Protein AF-A0A645EG27-F1 (afdb_monomer_lite)

Organism: NCBI:txid1076179

pLDDT: mean 83.58, std 15.74, range [36.88, 98.69]

Foldseek 3Di:
DLQWDQDLVVRDTDGDDPDDDDDDDDDDDDDLQAPVCPPPLLNVLQCVLVVLVLDDQPDDSHNQQFAFDFQLSLLSSLCSSVVPDLVVAQAAQAPPQDSPDPSGSSNRVCCVQVLDDADDPSHNRRGHFDFLLNSLSSLQSSCVSVVHDQDQQADFDDAPVNVVRDPVRNVSLRSCCSSQLAVDDPPRHSRRRDGAGNSLSSSSSSSSSVSSPPSCSSAAWDAHSHSFIFHHDSNDTDAAWDDQQNDIFHAHPSRTGPPPVPDQPKDKDADAVPDALVNLCVVRRHDSVVQCVQAVHDSSDDHDGRDIGTGGDD

InterPro domains:
  IPR001119 S-layer homology domain [PF00395] (33-72)
  IPR001119 S-layer homology domain [PF00395] (93-136)
  IPR001119 S-layer homology domain [PF00395] (159-201)
  IPR001119 S-layer homology domain [PS51272] (29-92)
  IPR001119 S-layer homology domain [PS51272] (93-153)
  IPR001119 S-layer homology domain [PS51272] (156-219)
  IPR018392 LysM domain [PF01476] (269-312)
  IPR018392 LysM domain [PS51782] (267-311)
  IPR018392 LysM domain [SM00257] (268-312)
  IPR018392 LysM domain [cd00118] (268-311)
  IPR036779 LysM domain superfamily [G3DSA:3.10.350.10] (255-314)
  IPR036779 LysM domain superfamily [SSF54106] (266-312)
  IPR051465 Cell Envelope Structural Component [PTHR43308] (32-81)

Secondary structure (DSSP, 8-state):
-TTEEEETTTTEEEE--SS---------------TT-TT-TTHHHHHHHHHTTSS---BTTB--TTSBPBHHHHHHHHHHHTT--GGG--S-SSTTS-TT-TTHHHHHHHHHTTS---SBTTB--TTSBPBHHHHHHHHHHHHHHTT------SPP---TTGGGS-GGGHHHHHHHHHTTS---BTTTB--TTSBPBHHHHHHHHHHHHHHTT-GGGGSEEEE-TTS-EEEEETTEE--EEEEETTEEEEE-TTSEES--S----EEEEEPPTT--HHHHHHHTT--HHHHHHHHT--TTS---TT-EEEEE--

Radius of gyration: 20.35 Å; chains: 1; bounding box: 63×39×54 Å

Structure (mmCIF, N/CA/C/O backbone):
data_AF-A0A645EG27-F1
#
_entry.id   AF-A0A645EG27-F1
#
loop_
_atom_site.group_PDB
_atom_site.id
_atom_site.type_symbol
_atom_site.label_atom_id
_atom_site.label_alt_id
_atom_site.label_comp_id
_atom_site.label_asym_id
_atom_site.label_entity_id
_atom_site.label_seq_id
_atom_site.pdbx_PDB_ins_code
_atom_site.Cartn_x
_atom_site.Cartn_y
_atom_site.Cartn_z
_atom_site.occupancy
_atom_site.B_iso_or_equiv
_atom_site.auth_seq_id
_atom_site.auth_comp_id
_atom_site.auth_asym_id
_atom_site.auth_atom_id
_atom_site.pdbx_PDB_model_num
ATOM 1 N N . MET A 1 1 ? -11.664 1.446 -12.442 1.00 58.97 1 MET A N 1
ATOM 2 C CA . MET A 1 1 ? -10.565 2.393 -12.689 1.00 58.97 1 MET A CA 1
ATOM 3 C C . MET A 1 1 ? -9.623 2.318 -11.496 1.00 58.97 1 MET A C 1
ATOM 5 O O . MET A 1 1 ? -10.062 2.587 -10.383 1.00 58.97 1 MET A O 1
ATOM 9 N N . PRO A 1 2 ? -8.392 1.825 -11.672 1.00 56.44 2 PRO A N 1
ATOM 10 C CA . PRO A 1 2 ? -7.354 1.842 -10.645 1.00 56.44 2 PRO A CA 1
ATOM 11 C C . PRO A 1 2 ? -7.183 3.186 -9.911 1.00 56.44 2 PRO A C 1
ATOM 13 O O . PRO A 1 2 ? -7.072 3.176 -8.688 1.00 56.44 2 PRO A O 1
ATOM 16 N N . ASN A 1 3 ? -7.280 4.320 -10.621 1.00 59.66 3 ASN A N 1
ATOM 17 C CA . ASN A 1 3 ? -7.130 5.681 -10.070 1.00 59.66 3 ASN A CA 1
ATOM 18 C C . ASN A 1 3 ? -8.464 6.375 -9.746 1.00 59.66 3 ASN A C 1
ATOM 20 O O . ASN A 1 3 ? -8.618 7.583 -9.935 1.00 59.66 3 ASN A O 1
ATOM 24 N N . SER A 1 4 ? -9.457 5.609 -9.292 1.00 62.50 4 SER A N 1
ATOM 25 C CA . SER A 1 4 ? -10.727 6.166 -8.826 1.00 62.50 4 SER A CA 1
ATOM 26 C C . SER A 1 4 ? -10.968 5.872 -7.357 1.00 62.50 4 SER A C 1
ATOM 28 O O . SER A 1 4 ? -10.885 4.726 -6.905 1.00 62.50 4 SER A O 1
ATOM 30 N N . ALA A 1 5 ? -11.385 6.915 -6.663 1.00 51.50 5 ALA A N 1
ATOM 31 C CA . ALA A 1 5 ? -12.164 6.856 -5.458 1.00 51.50 5 ALA A CA 1
ATOM 32 C C . ALA A 1 5 ? -13.626 6.657 -5.715 1.00 51.50 5 ALA A C 1
ATOM 34 O O . ALA A 1 5 ? -14.172 7.230 -6.650 1.00 51.50 5 ALA A O 1
ATOM 35 N N . TYR A 1 6 ? -14.289 6.150 -4.692 1.00 52.72 6 TYR A N 1
ATOM 36 C CA . TYR A 1 6 ? -15.558 6.744 -4.333 1.00 52.72 6 TYR A CA 1
ATOM 37 C C . TYR A 1 6 ? -15.431 7.396 -2.955 1.00 52.72 6 TYR A C 1
ATOM 39 O O . TYR A 1 6 ? -15.012 6.744 -1.998 1.00 52.72 6 TYR A O 1
ATOM 47 N N . ASP A 1 7 ? -15.779 8.678 -2.879 1.00 43.28 7 ASP A N 1
ATOM 48 C CA . ASP A 1 7 ? -15.987 9.424 -1.646 1.00 43.28 7 ASP A CA 1
ATOM 49 C C . ASP A 1 7 ? -17.455 9.255 -1.217 1.00 43.28 7 ASP A C 1
ATOM 51 O O . ASP A 1 7 ? -18.367 9.804 -1.844 1.00 43.28 7 ASP A O 1
ATOM 55 N N . PRO A 1 8 ? -17.710 8.492 -0.148 1.00 41.31 8 PRO A N 1
ATOM 56 C CA . PRO A 1 8 ? -19.059 8.209 0.304 1.00 41.31 8 PRO A CA 1
ATOM 57 C C . PRO A 1 8 ? -19.701 9.322 1.126 1.00 41.31 8 PRO A C 1
ATOM 59 O O . PRO A 1 8 ? -20.915 9.278 1.314 1.00 41.31 8 PRO A O 1
ATOM 62 N N . ILE A 1 9 ? -18.920 10.295 1.605 1.00 36.88 9 ILE A N 1
ATOM 63 C CA . ILE A 1 9 ? -19.420 11.452 2.355 1.00 36.88 9 ILE A CA 1
ATOM 64 C C . ILE A 1 9 ? -20.153 12.375 1.384 1.00 36.88 9 ILE A C 1
ATOM 66 O O . ILE A 1 9 ? -21.269 12.810 1.654 1.00 36.88 9 ILE A O 1
ATOM 70 N N . THR A 1 10 ? -19.546 12.617 0.221 1.00 41.44 10 THR A N 1
ATOM 71 C CA . THR A 1 10 ? -20.121 13.463 -0.835 1.00 41.44 10 THR A CA 1
ATOM 72 C C . THR A 1 10 ? -20.908 12.681 -1.891 1.00 41.44 10 THR A C 1
ATOM 74 O O . THR A 1 10 ? -21.493 13.295 -2.777 1.00 41.44 10 THR A O 1
ATOM 77 N N . GLN A 1 11 ? -20.940 11.343 -1.808 1.00 45.12 11 GLN A N 1
ATOM 78 C CA . GLN A 1 11 ? -21.496 10.445 -2.834 1.00 45.12 11 GLN A CA 1
ATOM 79 C C . GLN A 1 11 ? -20.877 10.659 -4.227 1.00 45.12 11 GLN A C 1
ATOM 81 O O . GLN A 1 11 ? -21.540 10.501 -5.253 1.00 45.12 11 GLN A O 1
ATOM 86 N N . THR A 1 12 ? -19.596 11.026 -4.280 1.00 50.75 12 THR A N 1
ATOM 87 C CA . THR A 1 12 ? -18.898 11.290 -5.541 1.00 50.75 12 THR A CA 1
ATOM 88 C C . THR A 1 12 ? -17.913 10.174 -5.861 1.00 50.75 12 THR A C 1
ATOM 90 O O . THR A 1 12 ? -17.042 9.835 -5.062 1.00 50.75 12 THR A O 1
ATOM 93 N N . LEU A 1 13 ? -17.997 9.609 -7.068 1.00 60.12 13 LEU A N 1
ATOM 94 C CA . LEU A 1 13 ? -16.860 8.890 -7.635 1.00 60.12 13 LEU A CA 1
ATOM 95 C C . LEU A 1 13 ? -15.823 9.945 -8.041 1.00 60.12 13 LEU A C 1
ATOM 97 O O . LEU A 1 13 ? -16.042 10.675 -9.008 1.00 60.12 13 LEU A O 1
ATOM 101 N N . ARG A 1 14 ? -14.715 10.048 -7.303 1.00 61.50 14 ARG A N 1
ATOM 102 C CA . ARG A 1 14 ? -13.607 10.937 -7.672 1.00 61.50 14 ARG A CA 1
ATOM 103 C C . ARG A 1 14 ? -12.627 10.143 -8.515 1.00 61.50 14 ARG A C 1
ATOM 105 O O . ARG A 1 14 ? -12.141 9.105 -8.089 1.00 61.50 14 ARG A O 1
ATOM 112 N N . PHE A 1 15 ? -12.322 10.613 -9.707 1.00 66.00 15 PHE A N 1
ATOM 113 C CA . PHE A 1 15 ? -11.299 10.018 -10.555 1.00 66.00 15 PHE A CA 1
ATOM 114 C C . PHE A 1 15 ? -10.586 11.139 -11.297 1.00 66.00 15 PHE A C 1
ATOM 116 O O . PHE A 1 15 ? -11.150 12.216 -11.498 1.00 66.00 15 PHE A O 1
ATOM 123 N N . VAL A 1 16 ? -9.338 10.895 -11.675 1.00 60.69 16 VAL A N 1
ATOM 124 C CA . VAL A 1 16 ? -8.537 11.864 -12.422 1.00 60.69 16 VAL A CA 1
ATOM 125 C C . VAL A 1 16 ? -8.580 11.493 -13.902 1.00 60.69 16 VAL A C 1
ATOM 127 O O . VAL A 1 16 ? -8.432 10.327 -14.259 1.00 60.69 16 VAL A O 1
ATOM 130 N N . THR A 1 17 ? -8.802 12.485 -14.763 1.00 68.50 17 THR A N 1
ATOM 131 C CA . THR A 1 17 ? -8.773 12.357 -16.226 1.00 68.50 17 THR A CA 1
ATOM 132 C C . THR A 1 17 ? -7.971 13.513 -16.818 1.00 68.50 17 THR A C 1
ATOM 134 O O . THR A 1 17 ? -7.961 14.613 -16.270 1.00 68.50 17 THR A O 1
ATOM 137 N N . ASN A 1 18 ? -7.304 13.274 -17.945 1.00 71.50 18 ASN A N 1
ATOM 138 C CA . ASN A 1 18 ? -6.553 14.282 -18.696 1.00 71.50 18 ASN A CA 1
ATOM 139 C C . ASN A 1 18 ? -7.379 14.966 -19.802 1.00 71.50 18 ASN A C 1
ATOM 141 O O . ASN A 1 18 ? -6.835 15.745 -20.581 1.00 71.50 18 ASN A O 1
ATOM 145 N N . HIS A 1 19 ? -8.674 14.661 -19.903 1.00 75.62 19 HIS A N 1
ATOM 146 C CA . HIS A 1 19 ? -9.571 15.229 -20.906 1.00 75.62 19 HIS A CA 1
ATOM 147 C C . HIS A 1 19 ? -11.005 15.356 -20.377 1.00 75.62 19 HIS A C 1
ATOM 149 O O . HIS A 1 19 ? -11.435 14.605 -19.495 1.00 75.62 19 HIS A O 1
ATOM 155 N N . PHE A 1 20 ? -11.762 16.292 -20.954 1.00 81.38 20 PHE A N 1
ATOM 156 C CA . PHE A 1 20 ? -13.188 16.463 -20.683 1.00 81.38 20 PHE A CA 1
ATOM 157 C C . PHE A 1 20 ? -14.017 15.483 -21.520 1.00 81.38 20 PHE A C 1
ATOM 159 O O . PHE A 1 20 ? -13.846 15.402 -22.735 1.00 81.38 20 PHE A O 1
ATOM 166 N N . SER A 1 21 ? -14.925 14.746 -20.879 1.00 85.31 21 SER A N 1
ATOM 167 C CA . SER A 1 21 ? -15.823 13.797 -21.545 1.00 85.31 21 SER A CA 1
ATOM 168 C C . SER A 1 21 ? -17.079 13.531 -20.707 1.00 85.31 21 SER A C 1
ATOM 170 O O . SER A 1 21 ? -17.214 14.029 -19.587 1.00 85.31 21 SER A O 1
ATOM 172 N N . LYS A 1 22 ? -18.007 12.737 -21.249 1.00 82.12 22 LYS A N 1
ATOM 173 C CA . LYS A 1 22 ? -19.107 12.133 -20.488 1.00 82.12 22 LYS A CA 1
ATOM 174 C C . LYS A 1 22 ? -18.645 10.779 -19.964 1.00 82.12 22 LYS A C 1
ATOM 176 O O . LYS A 1 22 ? -18.170 9.947 -20.731 1.00 82.12 22 LYS A O 1
ATOM 181 N N . PHE A 1 23 ? -18.833 10.549 -18.672 1.00 74.94 23 PHE A N 1
ATOM 182 C CA . PHE A 1 23 ? -18.452 9.306 -18.010 1.00 74.94 23 PHE A CA 1
ATOM 183 C C . PHE A 1 23 ? -19.699 8.595 -17.482 1.00 74.94 23 PHE A C 1
ATOM 185 O O . PHE A 1 23 ? -20.658 9.243 -17.064 1.00 74.94 23 PHE A O 1
ATOM 192 N N . ALA A 1 24 ? -19.682 7.264 -17.500 1.00 72.75 24 ALA A N 1
ATOM 193 C CA . ALA A 1 24 ? -20.711 6.424 -16.897 1.00 72.75 24 ALA A CA 1
ATOM 194 C C . ALA A 1 24 ? -20.079 5.552 -15.809 1.00 72.75 24 ALA A C 1
ATOM 196 O O . ALA A 1 24 ? -18.951 5.079 -15.959 1.00 72.75 24 ALA A O 1
ATOM 197 N N . ILE A 1 25 ? -20.813 5.327 -14.721 1.00 67.50 25 ILE A N 1
ATOM 198 C CA . ILE A 1 25 ? -20.377 4.447 -13.637 1.00 67.50 25 ILE A CA 1
ATOM 199 C C . ILE A 1 25 ? -20.963 3.060 -13.894 1.00 67.50 25 ILE A C 1
ATOM 201 O O . ILE A 1 25 ? -22.176 2.876 -13.865 1.00 67.50 25 ILE A O 1
ATOM 205 N N . GLY A 1 26 ? -20.090 2.088 -14.157 1.00 59.91 26 GLY A N 1
ATOM 206 C CA . GLY A 1 26 ? -20.445 0.673 -14.250 1.00 59.91 26 GLY A CA 1
ATOM 207 C C . GLY A 1 26 ? -19.987 -0.091 -13.009 1.00 59.91 26 GLY A C 1
ATOM 208 O O . GLY A 1 26 ? -18.893 0.150 -12.499 1.00 59.91 26 GLY A O 1
ATOM 209 N N . TYR A 1 27 ? -20.801 -1.036 -12.540 1.00 60.00 27 TYR A N 1
ATOM 210 C CA . TYR A 1 27 ? -20.444 -1.956 -11.461 1.00 60.00 27 TYR A CA 1
ATOM 211 C C . TYR A 1 27 ? -20.100 -3.330 -12.046 1.00 60.00 27 TYR A C 1
ATOM 213 O O . TYR A 1 27 ? -20.896 -3.921 -12.772 1.00 60.00 27 TYR A O 1
ATOM 221 N N . LYS A 1 28 ? -18.905 -3.839 -11.731 1.00 58.53 28 LYS A N 1
ATOM 222 C CA . LYS A 1 28 ? -18.490 -5.209 -12.048 1.00 58.53 28 LYS A CA 1
ATOM 223 C C . LYS A 1 28 ? -18.252 -5.950 -10.742 1.00 58.53 28 LYS A C 1
ATOM 225 O O . LYS A 1 28 ? -17.301 -5.637 -10.029 1.00 58.53 28 LYS A O 1
ATOM 230 N N . THR A 1 29 ? -19.081 -6.946 -10.450 1.00 59.69 29 THR A N 1
ATOM 231 C CA . THR A 1 29 ? -18.831 -7.859 -9.332 1.00 59.69 29 THR A CA 1
ATOM 232 C C . THR A 1 29 ? -17.580 -8.676 -9.637 1.00 59.69 29 THR A C 1
ATOM 234 O O . THR A 1 29 ? -17.570 -9.498 -10.553 1.00 59.69 29 THR A O 1
ATOM 237 N N . VAL A 1 30 ? -16.507 -8.448 -8.883 1.00 63.31 30 VAL A N 1
ATOM 238 C CA . VAL A 1 30 ? -15.342 -9.335 -8.887 1.00 63.31 30 VAL A CA 1
ATOM 239 C C . VAL A 1 30 ? -15.511 -10.289 -7.717 1.00 63.31 30 VAL A C 1
ATOM 241 O O . VAL A 1 30 ? -15.419 -9.880 -6.565 1.00 63.31 30 VAL A O 1
ATOM 244 N N . THR A 1 31 ? -15.792 -11.555 -8.015 1.00 66.62 31 THR A N 1
ATOM 245 C CA . THR A 1 31 ? -15.854 -12.590 -6.980 1.00 66.62 31 THR A CA 1
ATOM 246 C C . THR A 1 31 ? -14.430 -13.032 -6.661 1.00 66.62 31 THR A C 1
ATOM 248 O O . THR A 1 31 ? -13.762 -13.643 -7.496 1.00 66.62 31 THR A O 1
ATOM 251 N N . VAL A 1 32 ? -13.943 -12.685 -5.471 1.00 74.06 32 VAL A N 1
ATOM 252 C CA . VAL A 1 32 ? -12.610 -13.066 -4.995 1.00 74.06 32 VAL A CA 1
ATOM 253 C C . VAL A 1 32 ? -12.742 -14.311 -4.118 1.00 74.06 32 VAL A C 1
ATOM 255 O O . VAL A 1 32 ? -13.033 -14.218 -2.934 1.00 74.06 32 VAL A O 1
ATOM 258 N N . ASN A 1 33 ? -12.522 -15.488 -4.705 1.00 81.38 33 ASN A N 1
ATOM 259 C CA . ASN A 1 33 ? -12.628 -16.776 -4.010 1.00 81.38 33 ASN A CA 1
ATOM 260 C C . ASN A 1 33 ? -11.243 -17.358 -3.710 1.00 81.38 33 ASN A C 1
ATOM 262 O O . ASN A 1 33 ? -10.839 -18.362 -4.298 1.00 81.38 33 ASN A O 1
ATOM 266 N N . PHE A 1 34 ? -10.494 -16.716 -2.812 1.00 92.00 34 PHE A N 1
ATOM 267 C CA . PHE A 1 34 ? -9.233 -17.271 -2.324 1.00 92.00 34 PHE A CA 1
ATOM 268 C C . PHE A 1 34 ? -9.452 -18.043 -1.025 1.00 92.00 34 PHE A C 1
ATOM 270 O O . PHE A 1 34 ? -9.923 -17.508 -0.026 1.00 92.00 34 PHE A O 1
ATOM 277 N N . THR A 1 35 ? -9.085 -19.319 -1.031 1.00 92.81 35 THR A N 1
ATOM 278 C CA . THR A 1 35 ? -9.312 -20.230 0.104 1.00 92.81 35 THR A CA 1
ATOM 279 C C . THR A 1 35 ? -8.313 -20.033 1.246 1.00 92.81 35 THR A C 1
ATOM 281 O O . THR A 1 35 ? -8.523 -20.525 2.348 1.00 92.81 35 THR A O 1
ATOM 284 N N . ASP A 1 36 ? -7.206 -19.334 0.997 1.00 95.50 36 ASP A N 1
ATOM 285 C CA . ASP A 1 36 ? -6.112 -19.097 1.942 1.00 95.50 36 ASP A CA 1
ATOM 286 C C . ASP A 1 36 ? -6.147 -17.714 2.608 1.00 95.50 36 ASP A C 1
ATOM 288 O O . ASP A 1 36 ? -5.204 -17.354 3.312 1.00 95.50 36 ASP A O 1
ATOM 292 N N . ILE A 1 37 ? -7.227 -16.946 2.418 1.00 88.50 37 ILE A N 1
ATOM 293 C CA . ILE A 1 37 ? -7.387 -15.620 3.037 1.00 88.50 37 ILE A CA 1
ATOM 294 C C . ILE A 1 37 ? -8.584 -15.518 3.988 1.00 88.50 37 ILE A C 1
ATOM 296 O O . ILE A 1 37 ? -8.759 -14.473 4.604 1.00 88.50 37 ILE A O 1
ATOM 300 N N . THR A 1 38 ? -9.395 -16.572 4.142 1.00 82.62 38 THR A N 1
ATOM 301 C CA . THR A 1 38 ? -10.681 -16.525 4.869 1.00 82.62 38 THR A CA 1
ATOM 302 C C . THR A 1 38 ? -10.576 -15.907 6.262 1.00 82.62 38 THR A C 1
ATOM 304 O O . THR A 1 38 ? -11.390 -15.055 6.603 1.00 82.62 38 THR A O 1
ATOM 307 N N . ASN A 1 39 ? -9.547 -16.286 7.025 1.00 79.19 39 ASN A N 1
ATOM 308 C CA . ASN A 1 39 ? -9.284 -15.784 8.380 1.00 79.19 39 ASN A CA 1
ATOM 309 C C . ASN A 1 39 ? -8.008 -14.926 8.443 1.00 79.19 39 ASN A C 1
ATOM 311 O O . ASN A 1 39 ? -7.376 -14.812 9.491 1.00 79.19 39 ASN A O 1
ATOM 315 N N . HIS A 1 40 ? -7.576 -14.378 7.307 1.00 81.50 40 HIS A N 1
ATOM 316 C CA . HIS A 1 40 ? -6.333 -13.628 7.210 1.00 81.50 40 HIS A CA 1
ATOM 317 C C . HIS A 1 40 ? -6.582 -12.135 7.454 1.00 81.50 40 HIS A C 1
ATOM 319 O O . HIS A 1 40 ? -7.471 -11.552 6.839 1.00 81.50 40 HIS A O 1
ATOM 325 N N . TRP A 1 41 ? -5.762 -11.484 8.286 1.00 82.69 41 TRP A N 1
ATOM 326 C CA . TRP A 1 41 ? -5.919 -10.061 8.644 1.00 82.69 41 TRP A CA 1
ATOM 327 C C . TRP A 1 41 ? -5.993 -9.134 7.417 1.00 82.69 41 TRP A C 1
ATOM 329 O O . TRP A 1 41 ? -6.728 -8.152 7.393 1.00 82.69 41 TRP A O 1
ATOM 339 N N . ALA A 1 42 ? -5.245 -9.476 6.366 1.00 85.00 42 ALA A N 1
ATOM 340 C CA . ALA A 1 42 ? -5.193 -8.709 5.126 1.00 85.00 42 ALA A CA 1
ATOM 341 C C . ALA A 1 42 ? -6.315 -9.031 4.122 1.00 85.00 42 ALA A C 1
ATOM 343 O O . ALA A 1 42 ? -6.245 -8.518 3.008 1.00 85.00 42 ALA A O 1
ATOM 344 N N . LYS A 1 43 ? -7.315 -9.862 4.459 1.00 83.56 43 LYS A N 1
ATOM 345 C CA . LYS A 1 43 ? -8.382 -10.287 3.532 1.00 83.56 43 LYS A CA 1
ATOM 346 C C . LYS A 1 43 ? -8.999 -9.108 2.776 1.00 83.56 43 LYS A C 1
ATOM 348 O O . LYS A 1 43 ? -8.899 -9.068 1.553 1.00 83.56 43 LYS A O 1
ATOM 353 N N . ASP A 1 44 ? -9.504 -8.103 3.491 1.00 79.44 44 ASP A N 1
ATOM 354 C CA . ASP A 1 44 ? -10.111 -6.911 2.879 1.00 79.44 44 ASP A CA 1
ATOM 355 C C . ASP A 1 44 ? -9.152 -6.177 1.935 1.00 79.44 44 ASP A C 1
ATOM 357 O O . ASP A 1 44 ? -9.552 -5.626 0.911 1.00 79.44 44 ASP A O 1
ATOM 361 N N . SER A 1 45 ? -7.875 -6.101 2.313 1.00 82.25 45 SER A N 1
ATOM 362 C CA . SER A 1 45 ? -6.851 -5.422 1.523 1.00 82.25 45 SER A CA 1
ATOM 363 C C . SER A 1 45 ? -6.534 -6.199 0.253 1.00 82.25 45 SER A C 1
ATOM 365 O O . SER A 1 45 ? -6.362 -5.599 -0.803 1.00 82.25 45 SER A O 1
ATOM 367 N N . ILE A 1 46 ? -6.501 -7.528 0.343 1.00 88.50 46 ILE A N 1
ATOM 368 C CA . ILE A 1 46 ? -6.283 -8.445 -0.776 1.00 88.50 46 ILE A CA 1
ATOM 369 C C . ILE A 1 46 ? -7.457 -8.372 -1.754 1.00 88.50 46 ILE A C 1
ATOM 371 O O . ILE A 1 46 ? -7.252 -8.172 -2.950 1.00 88.50 46 ILE A O 1
ATOM 375 N N . GLU A 1 47 ? -8.687 -8.467 -1.257 1.00 83.94 47 GLU A N 1
ATOM 376 C CA . GLU A 1 47 ? -9.893 -8.340 -2.078 1.00 83.94 47 GLU A CA 1
ATOM 377 C C . GLU A 1 47 ? -9.947 -6.973 -2.769 1.00 83.94 47 GLU A C 1
ATOM 379 O O . GLU A 1 47 ? -10.218 -6.898 -3.968 1.00 83.94 47 GLU A O 1
ATOM 384 N N . PHE A 1 48 ? -9.586 -5.898 -2.060 1.00 81.94 48 PHE A N 1
ATOM 385 C CA . PHE A 1 48 ? -9.540 -4.541 -2.607 1.00 81.94 48 PHE A CA 1
ATOM 386 C C . PHE A 1 48 ? -8.609 -4.414 -3.818 1.00 81.94 48 PHE A C 1
ATOM 388 O O . PHE A 1 48 ? -9.009 -3.846 -4.842 1.00 81.94 48 PHE A O 1
ATOM 395 N N . VAL A 1 49 ? -7.371 -4.906 -3.707 1.00 88.12 49 VAL A N 1
ATOM 396 C CA . VAL A 1 49 ? -6.368 -4.788 -4.780 1.00 88.12 49 VAL A CA 1
ATOM 397 C C . VAL A 1 49 ? -6.646 -5.757 -5.927 1.00 88.12 49 VAL A C 1
ATOM 399 O O . VAL A 1 49 ? -6.371 -5.425 -7.079 1.00 88.12 49 VAL A O 1
ATOM 402 N N . VAL A 1 50 ? -7.237 -6.921 -5.646 1.00 89.88 50 VAL A N 1
ATOM 403 C CA . VAL A 1 50 ? -7.605 -7.919 -6.663 1.00 89.88 50 VAL A CA 1
ATOM 404 C C . VAL A 1 50 ? -8.822 -7.466 -7.460 1.00 89.88 50 VAL A C 1
ATOM 406 O O . VAL A 1 50 ? -8.795 -7.514 -8.688 1.00 89.88 50 VAL A O 1
ATOM 409 N N . ALA A 1 51 ? -9.851 -6.932 -6.799 1.00 81.50 51 ALA A N 1
ATOM 410 C CA . ALA A 1 51 ? -11.026 -6.374 -7.469 1.00 81.50 51 ALA A CA 1
ATOM 411 C C . ALA A 1 51 ? -10.678 -5.208 -8.413 1.00 81.50 51 ALA A C 1
ATOM 413 O O . ALA A 1 51 ? -11.382 -4.964 -9.391 1.00 81.50 51 ALA A O 1
ATOM 414 N N . ARG A 1 52 ? -9.566 -4.508 -8.149 1.00 78.69 52 ARG A N 1
ATOM 415 C CA . ARG A 1 52 ? -9.030 -3.424 -8.992 1.00 78.69 52 ARG A CA 1
ATOM 416 C C . ARG A 1 52 ? -8.029 -3.893 -10.046 1.00 78.69 52 ARG A C 1
ATOM 418 O O . ARG A 1 52 ? -7.532 -3.068 -10.805 1.00 78.69 52 ARG A O 1
ATOM 425 N N . GLY A 1 53 ? -7.716 -5.187 -10.091 1.00 86.94 53 GLY A N 1
ATOM 426 C CA . GLY A 1 53 ? -6.725 -5.750 -11.006 1.00 86.94 53 GLY A CA 1
ATOM 427 C C . GLY A 1 53 ? -5.283 -5.334 -10.707 1.00 86.94 53 GLY A C 1
ATOM 428 O O . GLY A 1 53 ? -4.412 -5.559 -11.539 1.00 86.94 53 GLY A O 1
ATOM 429 N N . ILE A 1 54 ? -5.010 -4.746 -9.537 1.00 91.56 54 ILE A N 1
ATOM 430 C CA . ILE A 1 54 ? -3.673 -4.290 -9.133 1.00 91.56 54 ILE A CA 1
ATOM 431 C C . ILE A 1 54 ? -2.790 -5.513 -8.847 1.00 91.56 54 ILE A C 1
ATOM 433 O O . ILE A 1 54 ? -1.709 -5.665 -9.422 1.00 91.56 54 ILE A O 1
ATOM 437 N N . LEU A 1 55 ? -3.290 -6.440 -8.025 1.00 94.88 55 LEU A N 1
ATOM 438 C CA . LEU A 1 55 ? -2.672 -7.746 -7.782 1.00 94.88 55 LEU A CA 1
ATOM 439 C C . LEU A 1 55 ? -3.573 -8.879 -8.275 1.00 94.88 55 LEU A C 1
ATOM 441 O O . LEU A 1 55 ? -4.776 -8.715 -8.441 1.00 94.88 55 LEU A O 1
ATOM 445 N N . ALA A 1 56 ? -2.972 -10.045 -8.494 1.00 92.31 56 ALA A N 1
ATOM 446 C CA . ALA A 1 56 ? -3.668 -11.274 -8.861 1.00 92.31 56 ALA A CA 1
ATOM 447 C C . ALA A 1 56 ? -3.244 -12.419 -7.933 1.00 92.31 56 ALA A C 1
ATOM 449 O O . ALA A 1 56 ? -2.184 -12.345 -7.301 1.00 92.31 56 ALA A O 1
ATOM 450 N N . GLY A 1 57 ? -4.071 -13.464 -7.859 1.00 93.06 57 GLY A N 1
ATOM 451 C CA . GLY A 1 57 ? -3.718 -14.720 -7.195 1.00 93.06 57 GLY A CA 1
ATOM 452 C C . GLY A 1 57 ? -2.601 -15.469 -7.923 1.00 93.06 57 GLY A C 1
ATOM 453 O O . GLY A 1 57 ? -2.140 -15.043 -8.981 1.00 93.06 57 GLY A O 1
ATOM 454 N N . ILE A 1 58 ? -2.170 -16.588 -7.346 1.00 92.69 58 ILE A N 1
ATOM 455 C CA . ILE A 1 58 ? -1.074 -17.406 -7.890 1.00 92.69 58 ILE A CA 1
ATOM 456 C C . ILE A 1 58 ? -1.555 -18.641 -8.670 1.00 92.69 58 ILE A C 1
ATOM 458 O O . ILE A 1 58 ? -0.727 -19.389 -9.172 1.00 92.69 58 ILE A O 1
ATOM 462 N N . GLY A 1 59 ? -2.872 -18.846 -8.775 1.00 90.62 59 GLY A N 1
ATOM 463 C CA . GLY A 1 59 ? -3.486 -20.069 -9.308 1.00 90.62 59 GLY A CA 1
ATOM 464 C C . GLY A 1 59 ? -4.269 -20.826 -8.232 1.00 90.62 59 GLY A C 1
ATOM 465 O O . GLY A 1 59 ? -4.254 -20.428 -7.068 1.00 90.62 59 GLY A O 1
ATOM 466 N N . ASP A 1 60 ? -5.005 -21.866 -8.630 1.00 89.88 60 ASP A N 1
ATOM 467 C CA . ASP A 1 60 ? -5.650 -22.859 -7.746 1.00 89.88 60 ASP A CA 1
ATOM 468 C C . ASP A 1 60 ? -6.511 -22.296 -6.598 1.00 89.88 60 ASP A C 1
ATOM 470 O O . ASP A 1 60 ? -6.591 -22.861 -5.507 1.00 89.88 60 ASP A O 1
ATOM 474 N N . GLY A 1 61 ? -7.149 -21.141 -6.814 1.00 90.94 61 GLY A N 1
ATOM 475 C CA . GLY A 1 61 ? -7.938 -20.478 -5.771 1.00 90.94 61 GLY A CA 1
ATOM 476 C C . GLY A 1 61 ? -7.096 -20.006 -4.577 1.00 90.94 61 GLY A C 1
ATOM 477 O O . GLY A 1 61 ? -7.599 -19.972 -3.450 1.00 90.94 61 GLY A O 1
ATOM 478 N N . LYS A 1 62 ? -5.822 -19.652 -4.804 1.00 96.56 62 LYS A N 1
ATOM 479 C CA . LYS A 1 62 ? -4.879 -19.153 -3.791 1.00 96.56 62 LYS A CA 1
ATOM 480 C C . LYS A 1 62 ? -4.346 -17.760 -4.108 1.00 96.56 62 LYS A C 1
ATOM 482 O O . LYS A 1 62 ? -4.020 -17.431 -5.254 1.00 96.56 62 LYS A O 1
ATOM 487 N N . PHE A 1 63 ? -4.189 -16.955 -3.062 1.00 97.06 63 PHE A N 1
ATOM 488 C CA . PHE A 1 63 ? -3.497 -15.670 -3.133 1.00 97.06 63 PHE A CA 1
ATOM 489 C C . PHE A 1 63 ? -2.045 -15.741 -2.645 1.00 97.06 63 PHE A C 1
ATOM 491 O O . PHE A 1 63 ? -1.218 -14.946 -3.095 1.00 97.06 63 PHE A O 1
ATOM 498 N N . ALA A 1 64 ? -1.738 -16.673 -1.746 1.00 97.50 64 ALA A N 1
ATOM 499 C CA . ALA A 1 64 ? -0.488 -16.811 -1.008 1.00 97.50 64 ALA A CA 1
ATOM 500 C C . ALA A 1 64 ? -0.108 -15.540 -0.220 1.00 97.50 64 ALA A C 1
ATOM 502 O O . ALA A 1 64 ? 0.924 -14.924 -0.499 1.00 97.50 64 ALA A O 1
ATOM 503 N N . PRO A 1 65 ? -0.934 -15.109 0.755 1.00 96.94 65 PRO A N 1
ATOM 504 C CA . PRO A 1 65 ? -0.765 -13.825 1.445 1.00 96.94 65 PRO A CA 1
ATOM 505 C C . PRO A 1 65 ? 0.572 -13.690 2.186 1.00 96.94 65 PRO A C 1
ATOM 507 O O . PRO A 1 65 ? 1.144 -12.602 2.223 1.00 96.94 65 PRO A O 1
ATOM 510 N N . ASN A 1 66 ? 1.097 -14.794 2.718 1.00 96.94 66 ASN A N 1
ATOM 511 C CA . ASN A 1 66 ? 2.329 -14.811 3.508 1.00 96.94 66 ASN A CA 1
ATOM 512 C C . ASN A 1 66 ? 3.603 -14.981 2.672 1.00 96.94 66 ASN A C 1
ATOM 514 O O . ASN A 1 66 ? 4.702 -14.870 3.209 1.00 96.94 66 ASN A O 1
ATOM 518 N N . ASN A 1 67 ? 3.485 -15.223 1.363 1.00 97.44 67 ASN A N 1
ATOM 519 C CA . ASN A 1 67 ? 4.659 -15.308 0.502 1.00 97.44 67 ASN A CA 1
ATOM 520 C C . ASN A 1 67 ? 5.293 -13.923 0.336 1.00 97.44 67 ASN A C 1
ATOM 522 O O . ASN A 1 67 ? 4.596 -12.904 0.285 1.00 97.44 67 ASN A O 1
ATOM 526 N N . ALA A 1 68 ? 6.618 -13.896 0.200 1.00 97.38 68 ALA A N 1
ATOM 527 C CA . ALA A 1 68 ? 7.348 -12.670 -0.084 1.00 97.38 68 ALA A CA 1
ATOM 528 C C . ALA A 1 68 ? 6.920 -12.073 -1.435 1.00 97.38 68 ALA A C 1
ATOM 530 O O . ALA A 1 68 ? 6.731 -12.788 -2.423 1.00 97.38 68 ALA A O 1
ATOM 531 N N . MET A 1 69 ? 6.788 -10.748 -1.484 1.00 97.50 69 MET A N 1
ATOM 532 C CA . MET A 1 69 ? 6.591 -10.010 -2.728 1.00 97.50 69 MET A CA 1
ATOM 533 C C . MET A 1 69 ? 7.947 -9.761 -3.397 1.00 97.50 69 MET A C 1
ATOM 535 O O . MET A 1 69 ? 8.889 -9.302 -2.747 1.00 97.50 69 MET A O 1
ATOM 539 N N . THR A 1 70 ? 8.061 -10.015 -4.702 1.00 98.38 70 THR A N 1
ATOM 540 C CA . THR A 1 70 ? 9.281 -9.675 -5.451 1.00 98.38 70 THR A CA 1
ATOM 541 C C . THR A 1 70 ? 9.256 -8.235 -5.957 1.00 98.38 70 THR A C 1
ATOM 543 O O . THR A 1 70 ? 8.196 -7.625 -6.121 1.00 98.38 70 THR A O 1
ATOM 546 N N . ARG A 1 71 ? 10.433 -7.686 -6.272 1.00 98.31 71 ARG A N 1
ATOM 547 C CA . ARG A 1 71 ? 10.571 -6.349 -6.876 1.00 98.31 71 ARG A CA 1
ATOM 548 C C . ARG A 1 71 ? 9.807 -6.220 -8.198 1.00 98.31 71 ARG A C 1
ATOM 550 O O . ARG A 1 71 ? 9.134 -5.216 -8.413 1.00 98.31 71 ARG A O 1
ATOM 557 N N . GLY A 1 72 ? 9.868 -7.241 -9.057 1.00 98.25 72 GLY A N 1
ATOM 558 C CA . GLY A 1 72 ? 9.137 -7.274 -10.328 1.00 98.25 72 GLY A CA 1
ATOM 559 C C . GLY A 1 72 ? 7.619 -7.298 -10.135 1.00 98.25 72 GLY A C 1
ATOM 560 O O . GLY A 1 72 ? 6.903 -6.573 -10.826 1.00 98.25 72 GLY A O 1
ATOM 561 N N . MET A 1 73 ? 7.124 -8.056 -9.149 1.00 98.31 73 MET A N 1
ATOM 562 C CA . MET A 1 73 ? 5.700 -8.053 -8.795 1.00 98.31 73 MET A CA 1
ATOM 563 C C . MET A 1 73 ? 5.248 -6.684 -8.282 1.00 98.31 73 MET A C 1
ATOM 565 O O . MET A 1 73 ? 4.192 -6.198 -8.681 1.00 98.31 73 MET A O 1
ATOM 569 N N . PHE A 1 74 ? 6.050 -6.048 -7.425 1.00 98.56 74 PHE A N 1
ATOM 570 C CA . PHE A 1 74 ? 5.701 -4.753 -6.850 1.00 98.56 74 PHE A CA 1
ATOM 571 C C . PHE A 1 74 ? 5.612 -3.652 -7.912 1.00 98.56 74 PHE A C 1
ATOM 573 O O . PHE A 1 74 ? 4.615 -2.938 -7.980 1.00 98.56 74 PHE A O 1
ATOM 580 N N . VAL A 1 75 ? 6.597 -3.565 -8.809 1.00 98.12 75 VAL A N 1
ATOM 581 C CA . VAL A 1 75 ? 6.564 -2.594 -9.913 1.00 98.12 75 VAL A CA 1
ATOM 582 C C . VAL A 1 75 ? 5.422 -2.879 -10.890 1.00 98.12 75 VAL A C 1
ATOM 584 O O . VAL A 1 75 ? 4.785 -1.946 -11.371 1.00 98.12 75 VAL A O 1
ATOM 587 N N . THR A 1 76 ? 5.096 -4.151 -11.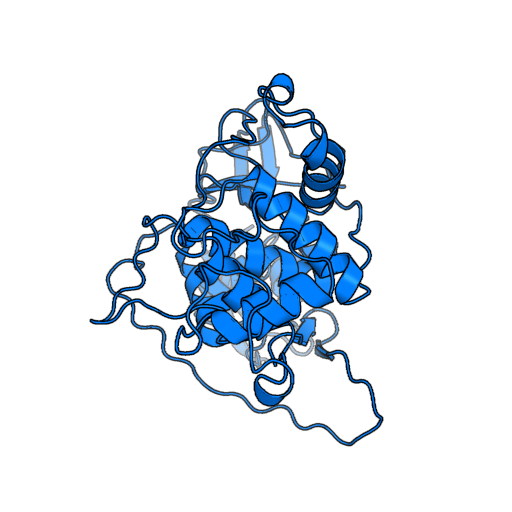129 1.00 98.31 76 THR A N 1
ATOM 588 C CA . THR A 1 76 ? 3.904 -4.523 -11.910 1.00 98.31 76 THR A CA 1
ATOM 589 C C . THR A 1 76 ? 2.625 -3.980 -11.269 1.00 98.31 76 THR A C 1
ATOM 591 O O . THR A 1 76 ? 1.758 -3.467 -11.972 1.00 98.31 76 THR A O 1
ATOM 594 N N . ALA A 1 77 ? 2.506 -4.051 -9.940 1.00 98.00 77 ALA A N 1
ATOM 595 C CA . ALA A 1 77 ? 1.359 -3.506 -9.217 1.00 98.00 77 ALA A CA 1
ATOM 596 C C . ALA A 1 77 ? 1.253 -1.980 -9.377 1.00 98.00 77 ALA A C 1
ATOM 598 O O . ALA A 1 77 ? 0.173 -1.475 -9.678 1.00 98.00 77 ALA A O 1
ATOM 599 N N . LEU A 1 78 ? 2.372 -1.257 -9.249 1.00 96.38 78 LEU A N 1
ATOM 600 C CA . LEU A 1 78 ? 2.417 0.195 -9.462 1.00 96.38 78 LEU A CA 1
ATOM 601 C C . LEU A 1 78 ? 2.084 0.578 -10.909 1.00 96.38 78 LEU A C 1
ATOM 603 O O . LEU A 1 78 ? 1.316 1.505 -11.138 1.00 96.38 78 LEU A O 1
ATOM 607 N N . GLY A 1 79 ? 2.601 -0.160 -11.892 1.00 94.06 79 GLY A N 1
ATOM 608 C CA . GLY A 1 79 ? 2.311 0.093 -13.302 1.00 94.06 79 GLY A CA 1
ATOM 609 C C . GLY A 1 79 ? 0.856 -0.192 -13.684 1.00 94.06 79 GLY A C 1
ATOM 610 O O . GLY A 1 79 ? 0.272 0.527 -14.489 1.00 94.06 79 GLY A O 1
ATOM 611 N N . ARG A 1 80 ? 0.228 -1.200 -13.069 1.00 93.56 80 ARG A N 1
ATOM 612 C CA . ARG A 1 80 ? -1.221 -1.434 -13.200 1.00 93.56 80 ARG A CA 1
ATOM 613 C C . ARG A 1 80 ? -2.037 -0.326 -12.552 1.00 93.56 80 ARG A C 1
ATOM 615 O O . ARG A 1 80 ? -3.058 0.063 -13.108 1.00 93.56 80 ARG A O 1
ATOM 622 N N . LEU A 1 81 ? -1.583 0.188 -11.409 1.00 86.50 81 LEU A N 1
ATOM 623 C CA . LEU A 1 81 ? -2.219 1.325 -10.751 1.00 86.50 81 LEU A CA 1
ATOM 624 C C . LEU A 1 81 ? -2.137 2.591 -11.618 1.00 86.50 81 LEU A C 1
ATOM 626 O O . LEU A 1 81 ? -3.134 3.283 -11.774 1.00 86.50 81 LEU A O 1
ATOM 630 N N . ALA A 1 82 ? -1.001 2.833 -12.273 1.00 85.31 82 ALA A N 1
ATOM 631 C CA . ALA A 1 82 ? -0.827 3.926 -13.231 1.00 85.31 82 ALA A CA 1
ATOM 632 C C . ALA A 1 82 ? -1.482 3.698 -14.604 1.00 85.31 82 ALA A C 1
ATOM 634 O O . ALA A 1 82 ? -1.370 4.571 -15.458 1.00 85.31 82 ALA A O 1
ATOM 635 N N . GLU A 1 83 ? -2.136 2.554 -14.838 1.00 85.50 83 GLU A N 1
ATOM 636 C CA . GLU A 1 83 ? -2.725 2.201 -16.140 1.00 85.50 83 GLU A CA 1
ATOM 637 C C . GLU A 1 83 ? -1.721 2.326 -17.305 1.00 85.50 83 GLU A C 1
ATOM 639 O O . GLU A 1 83 ? -2.051 2.789 -18.395 1.00 85.50 83 GLU A O 1
ATOM 644 N N . VAL A 1 84 ? -0.471 1.911 -17.070 1.00 87.81 84 VAL A N 1
ATOM 645 C CA . VAL A 1 84 ? 0.631 2.042 -18.036 1.00 87.81 84 VAL A CA 1
ATOM 646 C C . VAL A 1 84 ? 0.270 1.422 -19.385 1.00 87.81 84 VAL A C 1
ATOM 648 O O . VAL A 1 84 ? -0.069 0.236 -19.459 1.00 87.81 84 VAL A O 1
ATOM 651 N N . ASP A 1 85 ? 0.438 2.197 -20.463 1.00 90.25 85 ASP A N 1
ATOM 652 C CA . ASP A 1 85 ? 0.369 1.664 -21.821 1.00 90.25 85 ASP A CA 1
ATOM 653 C C . ASP A 1 85 ? 1.541 0.714 -22.062 1.00 90.25 85 ASP A C 1
ATOM 655 O O . ASP A 1 85 ? 2.694 1.107 -22.263 1.00 90.25 85 ASP A O 1
ATOM 659 N N . THR A 1 86 ? 1.217 -0.573 -22.056 1.00 90.62 86 THR A N 1
ATOM 660 C CA . THR A 1 86 ? 2.219 -1.622 -22.200 1.00 90.62 86 THR A CA 1
ATOM 661 C C . THR A 1 86 ? 2.947 -1.611 -23.544 1.00 90.62 86 THR A C 1
ATOM 663 O O . THR A 1 86 ? 4.054 -2.136 -23.647 1.00 90.62 86 THR A O 1
ATOM 666 N N . LYS A 1 87 ? 2.374 -0.975 -24.573 1.00 92.62 87 LYS A N 1
ATOM 667 C CA . LYS A 1 87 ? 2.980 -0.889 -25.907 1.00 92.62 87 LYS A CA 1
ATOM 668 C C . LYS A 1 87 ? 4.086 0.161 -25.986 1.00 92.62 87 LYS A C 1
ATOM 670 O O . LYS A 1 87 ? 4.925 0.075 -26.877 1.00 92.62 87 LYS A O 1
ATOM 675 N N . ALA A 1 88 ? 4.119 1.115 -25.054 1.00 93.56 88 ALA A N 1
ATOM 676 C CA . ALA A 1 88 ? 5.128 2.170 -25.017 1.00 93.56 88 ALA A CA 1
ATOM 677 C C . ALA A 1 88 ? 6.505 1.679 -24.528 1.00 93.56 88 ALA A C 1
ATOM 679 O O . ALA A 1 88 ? 7.512 2.343 -24.767 1.00 93.56 88 ALA A O 1
ATOM 680 N N . TYR A 1 89 ? 6.568 0.511 -23.875 1.00 94.75 89 TYR A N 1
ATOM 681 C CA . TYR A 1 89 ? 7.794 -0.031 -23.285 1.00 94.75 89 TYR A CA 1
ATOM 682 C C . TYR A 1 89 ? 8.009 -1.483 -23.718 1.00 94.75 89 TYR A C 1
ATOM 684 O O . TYR A 1 89 ? 7.507 -2.424 -23.101 1.00 94.75 89 TYR A O 1
ATOM 692 N N . THR A 1 90 ? 8.759 -1.658 -24.807 1.00 93.25 90 THR A N 1
ATOM 693 C CA . THR A 1 90 ? 8.952 -2.956 -25.479 1.00 93.25 90 THR A CA 1
ATOM 694 C C . THR A 1 90 ? 10.300 -3.616 -25.190 1.00 93.25 90 THR A C 1
ATOM 696 O O . THR A 1 90 ? 10.518 -4.763 -25.579 1.00 93.25 90 THR A O 1
ATOM 699 N N . LYS A 1 91 ? 11.215 -2.918 -24.509 1.00 95.25 91 LYS A N 1
ATOM 700 C CA . LYS A 1 91 ? 12.546 -3.424 -24.163 1.00 95.25 91 LYS A CA 1
ATOM 701 C C . LYS A 1 91 ? 12.996 -2.873 -22.818 1.00 95.25 91 LYS A C 1
ATOM 703 O O . LYS A 1 91 ? 12.862 -1.682 -22.577 1.00 95.25 91 LYS A O 1
ATOM 708 N N . SER A 1 92 ? 13.590 -3.732 -21.996 1.00 96.69 92 SER A N 1
ATOM 709 C CA . SER A 1 92 ? 14.198 -3.338 -20.726 1.00 96.69 92 SER A CA 1
ATOM 710 C C . SER A 1 92 ? 15.602 -2.751 -20.903 1.00 96.69 92 SER A C 1
ATOM 712 O O . SER A 1 92 ? 16.411 -3.247 -21.691 1.00 96.69 92 SER A O 1
ATOM 714 N N . SER A 1 93 ? 15.899 -1.733 -20.100 1.00 96.44 93 SER A N 1
ATOM 715 C CA . SER A 1 93 ? 17.223 -1.142 -19.893 1.00 96.44 93 SER A CA 1
ATOM 716 C C . SER A 1 93 ? 18.119 -1.994 -18.977 1.00 96.44 93 SER A C 1
ATOM 718 O O . SER A 1 93 ? 19.331 -1.794 -18.948 1.00 96.44 93 SER A O 1
ATOM 720 N N . PHE A 1 94 ? 17.544 -2.954 -18.246 1.00 98.38 94 PHE A N 1
ATOM 721 C CA . PHE A 1 94 ? 18.270 -3.898 -17.390 1.00 98.38 94 PHE A CA 1
ATOM 722 C C . PHE A 1 94 ? 18.499 -5.239 -18.084 1.00 98.38 94 PHE A C 1
ATOM 724 O O . PHE A 1 94 ? 17.580 -5.784 -18.701 1.00 98.38 94 PHE A O 1
ATOM 731 N N . SER A 1 95 ? 19.701 -5.795 -17.931 1.00 97.94 95 SER A N 1
ATOM 732 C CA . SER A 1 95 ? 20.134 -7.028 -18.604 1.00 97.94 95 SER A CA 1
ATOM 733 C C . SER A 1 95 ? 19.536 -8.310 -18.016 1.00 97.94 95 SER A C 1
ATOM 735 O O . SER A 1 95 ? 19.462 -9.321 -18.709 1.00 97.94 95 SER A O 1
ATOM 737 N N . ASP A 1 96 ? 19.074 -8.279 -16.764 1.00 98.31 96 ASP A N 1
ATOM 738 C CA . ASP A 1 96 ? 18.457 -9.415 -16.065 1.00 98.31 96 ASP A CA 1
ATOM 739 C C . ASP A 1 96 ? 16.924 -9.460 -16.175 1.00 98.31 96 ASP A C 1
ATOM 741 O O . ASP A 1 96 ? 16.264 -10.282 -15.534 1.00 98.31 96 ASP A O 1
ATOM 745 N N . VAL A 1 97 ? 16.343 -8.596 -17.005 1.00 98.25 97 VAL A N 1
ATOM 746 C CA . VAL A 1 97 ? 14.908 -8.555 -17.287 1.00 98.25 97 VAL A CA 1
ATOM 747 C C . VAL A 1 97 ? 14.679 -9.099 -18.692 1.00 98.25 97 VAL A C 1
ATOM 749 O O . VAL A 1 97 ? 15.010 -8.460 -19.690 1.00 98.25 97 VAL A O 1
ATOM 752 N N . LYS A 1 98 ? 14.102 -10.300 -18.767 1.00 97.12 98 LYS A N 1
ATOM 753 C CA . LYS A 1 98 ? 13.793 -10.957 -20.042 1.00 97.12 98 LYS A CA 1
ATOM 754 C C . LYS A 1 98 ? 12.691 -10.211 -20.795 1.00 97.12 98 LYS A C 1
ATOM 756 O O . LYS A 1 98 ? 11.762 -9.697 -20.176 1.00 97.12 98 LYS A O 1
ATOM 761 N N . ALA A 1 99 ? 12.779 -10.198 -22.124 1.00 94.25 99 ALA A N 1
ATOM 762 C CA . ALA A 1 99 ? 11.833 -9.497 -22.995 1.00 94.25 99 ALA A CA 1
ATOM 763 C C . ALA A 1 99 ? 10.387 -10.022 -22.877 1.00 94.25 99 ALA A C 1
ATOM 765 O O . ALA A 1 99 ? 9.441 -9.255 -23.015 1.00 94.25 99 ALA A O 1
ATOM 766 N N . ASP A 1 100 ? 10.223 -11.313 -22.593 1.00 94.88 100 ASP A N 1
ATOM 767 C CA . ASP A 1 100 ? 8.942 -12.016 -22.471 1.00 94.88 100 ASP A CA 1
ATOM 768 C C . ASP A 1 100 ? 8.397 -12.063 -21.031 1.00 94.88 100 ASP A C 1
ATOM 770 O O . ASP A 1 100 ? 7.325 -12.618 -20.781 1.00 94.88 100 ASP A O 1
ATOM 774 N N . ALA A 1 101 ? 9.107 -11.484 -20.059 1.00 97.19 101 ALA A N 1
ATOM 775 C CA . ALA A 1 101 ? 8.649 -11.473 -18.679 1.00 97.19 101 ALA A CA 1
ATOM 776 C C . ALA A 1 101 ? 7.425 -10.560 -18.511 1.00 97.19 101 ALA A C 1
ATOM 778 O O . ALA A 1 101 ? 7.440 -9.405 -18.931 1.00 97.19 101 ALA A O 1
ATOM 779 N N . TYR A 1 102 ? 6.400 -11.023 -17.786 1.00 96.00 102 TYR A N 1
ATOM 780 C CA . TYR A 1 102 ? 5.171 -10.247 -17.542 1.00 96.00 102 TYR A CA 1
ATOM 781 C C . TYR A 1 102 ? 5.413 -8.875 -16.882 1.00 96.00 102 TYR A C 1
ATOM 783 O O . TYR A 1 102 ? 4.575 -7.982 -16.974 1.00 96.00 102 TYR A O 1
ATOM 791 N N . TYR A 1 103 ? 6.539 -8.719 -16.178 1.00 96.94 103 TYR A N 1
ATOM 792 C CA . TYR A 1 103 ? 6.938 -7.482 -15.512 1.00 96.94 103 TYR A CA 1
ATOM 793 C C . TYR A 1 103 ? 7.823 -6.578 -16.380 1.00 96.94 103 TYR A C 1
ATOM 795 O O . TYR A 1 103 ? 8.087 -5.454 -15.968 1.00 96.94 103 TYR A O 1
ATOM 803 N N . MET A 1 104 ? 8.300 -7.034 -17.545 1.00 98.12 104 MET A N 1
ATOM 804 C CA . MET A 1 104 ? 9.322 -6.352 -18.356 1.00 98.12 104 MET A CA 1
ATOM 805 C C . MET A 1 104 ? 8.951 -4.901 -18.649 1.00 98.12 104 MET A C 1
ATOM 807 O O . MET A 1 104 ? 9.664 -3.978 -18.260 1.00 98.12 104 MET A O 1
ATOM 811 N N . THR A 1 105 ? 7.785 -4.712 -19.255 1.00 98.19 105 THR A N 1
ATOM 812 C CA . THR A 1 105 ? 7.244 -3.406 -19.623 1.00 98.19 105 THR A CA 1
ATOM 813 C C . THR A 1 105 ? 7.098 -2.481 -18.417 1.00 98.19 105 THR A C 1
ATOM 815 O O . THR A 1 105 ? 7.441 -1.305 -18.494 1.00 98.19 105 THR A O 1
ATOM 818 N N . TYR A 1 106 ? 6.629 -3.002 -17.280 1.00 98.25 106 TYR A N 1
ATOM 819 C CA . TYR A 1 106 ? 6.451 -2.203 -16.068 1.00 98.25 106 TYR A CA 1
ATOM 820 C C . TYR A 1 106 ? 7.785 -1.832 -15.421 1.00 98.25 106 TYR A C 1
ATOM 822 O O . TYR A 1 106 ? 7.926 -0.727 -14.906 1.00 98.25 106 TYR A O 1
ATOM 830 N N . VAL A 1 107 ? 8.776 -2.726 -15.462 1.00 98.56 107 VAL A N 1
ATOM 831 C CA . VAL A 1 107 ? 10.135 -2.432 -14.993 1.00 98.56 107 VAL A CA 1
ATOM 832 C C . VAL A 1 107 ? 10.767 -1.333 -15.838 1.00 98.56 107 VAL A C 1
ATOM 834 O O . VAL A 1 107 ? 11.343 -0.400 -15.279 1.00 98.56 107 VAL A O 1
ATOM 837 N N . GLU A 1 108 ? 10.613 -1.398 -17.159 1.00 98.25 108 GLU A N 1
ATOM 838 C CA . GLU A 1 108 ? 11.117 -0.356 -18.049 1.00 98.25 108 GLU A CA 1
ATOM 839 C C . GLU A 1 108 ? 10.404 0.982 -17.816 1.00 98.25 108 GLU A C 1
ATOM 841 O O . GLU A 1 108 ? 11.067 2.002 -17.631 1.00 98.25 108 GLU A O 1
ATOM 846 N N . TRP A 1 109 ? 9.068 0.984 -17.738 1.00 98.12 109 TRP A N 1
ATOM 847 C CA . TRP A 1 109 ? 8.291 2.178 -17.392 1.00 98.12 109 TRP A CA 1
ATOM 848 C C . TRP A 1 109 ? 8.770 2.798 -16.078 1.00 98.12 109 TRP A C 1
ATOM 850 O O . TRP A 1 109 ? 9.041 4.000 -16.012 1.00 98.12 109 TRP A O 1
ATOM 860 N N . ALA A 1 110 ? 8.924 1.982 -15.037 1.00 98.38 110 ALA A N 1
ATOM 861 C CA . ALA A 1 110 ? 9.360 2.450 -13.732 1.00 98.38 110 ALA A CA 1
ATOM 862 C C . ALA A 1 110 ? 10.778 3.024 -13.774 1.00 98.38 110 ALA A C 1
ATOM 864 O O . ALA A 1 110 ? 11.062 4.000 -13.081 1.00 98.38 110 ALA A O 1
ATOM 865 N N . SER A 1 111 ? 11.665 2.454 -14.590 1.00 98.06 111 SER A N 1
ATOM 866 C CA . SER A 1 111 ? 13.018 2.979 -14.761 1.00 98.06 111 SER A CA 1
ATOM 867 C C . SER A 1 111 ? 13.019 4.318 -15.490 1.00 98.06 111 SER A C 1
ATOM 869 O O . SER A 1 111 ? 13.624 5.272 -15.006 1.00 98.06 111 SER A O 1
ATOM 871 N N . LYS A 1 112 ? 12.289 4.426 -16.606 1.00 97.56 112 LYS A N 1
ATOM 872 C CA . LYS A 1 112 ? 12.212 5.658 -17.409 1.00 97.56 112 LYS A CA 1
ATOM 873 C C . LYS A 1 112 ? 11.593 6.830 -16.660 1.00 97.56 112 LYS A C 1
ATOM 875 O O . LYS A 1 112 ? 11.946 7.969 -16.940 1.00 97.56 112 LYS A O 1
ATOM 880 N N . ASN A 1 113 ? 10.716 6.550 -15.701 1.00 96.19 113 ASN A N 1
ATOM 881 C CA . ASN A 1 113 ? 10.076 7.565 -14.867 1.00 96.19 113 ASN A CA 1
ATOM 882 C C . ASN A 1 113 ? 10.790 7.789 -13.520 1.00 96.19 113 ASN A C 1
ATOM 884 O O . ASN A 1 113 ? 10.282 8.518 -12.677 1.00 96.19 113 ASN A O 1
ATOM 888 N N . GLY A 1 114 ? 11.950 7.168 -13.276 1.00 97.00 114 GLY A N 1
ATOM 889 C CA . GLY A 1 114 ? 12.711 7.372 -12.036 1.00 97.00 114 GLY A CA 1
ATOM 890 C C . GLY A 1 114 ? 12.070 6.766 -10.780 1.00 97.00 114 GLY A C 1
ATOM 891 O O . GLY A 1 114 ? 12.445 7.110 -9.660 1.00 97.00 114 GLY A O 1
ATOM 892 N N . ILE A 1 115 ? 11.120 5.839 -10.936 1.00 98.19 115 ILE A N 1
ATOM 893 C CA . ILE A 1 115 ? 10.549 5.066 -9.822 1.00 98.19 115 ILE A CA 1
ATOM 894 C C . ILE A 1 115 ? 11.595 4.082 -9.290 1.00 98.19 115 ILE A C 1
ATOM 896 O O . ILE A 1 115 ? 11.700 3.877 -8.078 1.00 98.19 115 ILE A O 1
ATOM 900 N N . VAL A 1 116 ? 12.397 3.497 -10.189 1.00 97.31 116 VAL A N 1
ATOM 901 C CA . VAL A 1 116 ? 13.454 2.533 -9.856 1.00 97.31 116 VAL A CA 1
ATOM 902 C C . VAL A 1 116 ? 14.762 2.837 -10.587 1.00 97.31 116 VAL A C 1
ATOM 904 O O . VAL A 1 116 ? 14.760 3.165 -11.767 1.00 97.31 116 VAL A O 1
ATOM 907 N N . ASN A 1 117 ? 15.890 2.620 -9.904 1.00 93.31 117 ASN A N 1
ATOM 908 C CA . ASN A 1 117 ? 17.243 2.791 -10.466 1.00 93.31 117 ASN A CA 1
ATOM 909 C C . ASN A 1 117 ? 17.997 1.459 -10.664 1.00 93.31 117 ASN A C 1
ATOM 911 O O . ASN A 1 117 ? 19.170 1.446 -11.024 1.00 93.31 117 ASN A O 1
ATOM 915 N N . GLY A 1 118 ? 17.349 0.323 -10.390 1.00 93.50 118 GLY A N 1
ATOM 916 C CA . GLY A 1 118 ? 18.010 -0.983 -10.338 1.00 93.50 118 GLY A CA 1
ATOM 917 C C . GLY A 1 118 ? 18.804 -1.206 -9.048 1.00 93.50 118 GLY A C 1
ATOM 918 O O . GLY A 1 118 ? 18.490 -0.626 -8.008 1.00 93.50 118 GLY A O 1
ATOM 919 N N . ILE A 1 119 ? 19.784 -2.108 -9.103 1.00 94.69 119 ILE A N 1
ATOM 920 C CA . ILE A 1 119 ? 20.651 -2.493 -7.975 1.00 94.69 119 ILE A CA 1
ATOM 921 C C . ILE A 1 119 ? 22.148 -2.296 -8.280 1.00 94.69 119 ILE A C 1
ATOM 923 O O . ILE A 1 119 ? 22.990 -2.778 -7.529 1.00 94.69 119 ILE A O 1
ATOM 927 N N . GLY A 1 120 ? 22.473 -1.600 -9.375 1.00 94.25 120 GLY A N 1
ATOM 928 C CA . GLY A 1 120 ? 23.835 -1.463 -9.902 1.00 94.25 120 GLY A CA 1
ATOM 929 C C . GLY A 1 120 ? 24.162 -2.488 -10.994 1.00 94.25 120 GLY A C 1
ATOM 930 O O . GLY A 1 120 ? 23.419 -3.444 -11.211 1.00 94.25 120 GLY A O 1
ATOM 931 N N . GLY A 1 121 ? 25.252 -2.254 -11.734 1.00 94.62 121 GLY A N 1
ATOM 932 C CA . GLY A 1 121 ? 25.741 -3.175 -12.774 1.00 94.62 121 GLY A CA 1
ATOM 933 C C . GLY A 1 121 ? 24.784 -3.414 -13.951 1.00 94.62 121 GLY A C 1
ATOM 934 O O . GLY A 1 121 ? 24.909 -4.425 -14.633 1.00 94.62 121 GLY A O 1
ATOM 935 N N . GLY A 1 122 ? 23.806 -2.527 -14.172 1.00 96.25 122 GLY A N 1
ATOM 936 C CA . GLY A 1 122 ? 22.763 -2.722 -15.186 1.00 96.25 122 GLY A CA 1
ATOM 937 C C . GLY A 1 122 ? 21.697 -3.760 -14.808 1.00 96.25 122 GLY A C 1
ATOM 938 O O . GLY A 1 122 ? 20.997 -4.249 -15.691 1.00 96.25 122 GLY A O 1
ATOM 939 N N . LEU A 1 123 ? 21.560 -4.096 -13.519 1.00 98.44 123 LEU A N 1
ATOM 940 C CA . LEU A 1 123 ? 20.629 -5.114 -13.018 1.00 98.44 123 LEU A CA 1
ATOM 941 C C . LEU A 1 123 ? 19.445 -4.501 -12.259 1.00 98.44 123 LEU A C 1
ATOM 943 O O . LEU A 1 123 ? 19.595 -3.504 -11.546 1.00 98.44 123 LEU A O 1
ATOM 947 N N . PHE A 1 124 ? 18.279 -5.144 -12.334 1.00 98.44 124 PHE A N 1
ATOM 948 C CA . PHE A 1 124 ? 17.079 -4.785 -11.571 1.00 98.44 124 PHE A CA 1
ATOM 949 C C . PHE A 1 124 ? 16.765 -5.748 -10.414 1.00 98.44 124 PHE A C 1
ATOM 951 O O . PHE A 1 124 ? 16.201 -5.324 -9.396 1.00 98.44 124 PHE A O 1
ATOM 958 N N . ALA A 1 125 ? 17.138 -7.020 -10.556 1.00 98.19 125 ALA A N 1
ATOM 959 C CA . ALA A 1 125 ? 16.808 -8.160 -9.704 1.00 98.19 125 ALA A CA 1
ATOM 960 C C . ALA A 1 125 ? 15.289 -8.386 -9.525 1.00 98.19 125 ALA A C 1
ATOM 962 O O . ALA A 1 125 ? 14.783 -8.306 -8.400 1.00 98.19 125 ALA A O 1
ATOM 963 N N . PRO A 1 126 ? 14.533 -8.688 -10.602 1.00 98.12 126 PRO A N 1
ATOM 964 C CA . PRO A 1 126 ? 13.065 -8.747 -10.569 1.00 98.12 126 PRO A CA 1
ATOM 965 C C . PRO A 1 126 ? 12.489 -9.856 -9.680 1.00 98.12 126 PRO A C 1
ATOM 967 O O . PRO A 1 126 ? 11.385 -9.708 -9.153 1.00 98.12 126 PRO A O 1
ATOM 970 N N . VAL A 1 127 ? 13.216 -10.960 -9.505 1.00 97.94 127 VAL A N 1
ATOM 971 C CA . VAL A 1 127 ? 12.782 -12.113 -8.695 1.00 97.94 127 VAL A CA 1
ATOM 972 C C . VAL A 1 127 ? 13.220 -12.023 -7.234 1.00 97.94 127 VAL A C 1
ATOM 974 O O . VAL A 1 127 ? 12.773 -12.816 -6.412 1.00 97.94 127 VAL A O 1
ATOM 977 N N . ARG A 1 128 ? 14.064 -11.045 -6.882 1.00 98.19 128 ARG A N 1
ATOM 978 C CA . ARG A 1 128 ? 14.469 -10.823 -5.493 1.00 98.19 128 ARG A CA 1
ATOM 979 C C . ARG A 1 128 ? 13.301 -10.232 -4.708 1.00 98.19 128 ARG A C 1
ATOM 981 O O . ARG A 1 128 ? 12.614 -9.332 -5.203 1.00 98.19 128 ARG A O 1
ATOM 988 N N . SER A 1 129 ? 13.111 -10.703 -3.479 1.00 98.38 129 SER A N 1
ATOM 989 C CA . SER A 1 129 ? 12.153 -10.118 -2.543 1.00 98.38 129 SER A CA 1
ATOM 990 C C . SER A 1 129 ? 12.427 -8.628 -2.344 1.00 98.38 129 SER A C 1
ATOM 992 O O . SER A 1 129 ? 13.583 -8.199 -2.260 1.00 98.38 129 SER A O 1
ATOM 994 N N . ILE A 1 130 ? 11.363 -7.830 -2.301 1.00 98.25 130 ILE A N 1
ATOM 995 C CA . ILE A 1 130 ? 11.468 -6.399 -2.026 1.00 98.25 130 ILE A CA 1
ATOM 996 C C . ILE A 1 130 ? 11.627 -6.175 -0.521 1.00 98.25 130 ILE A C 1
ATOM 998 O O . ILE A 1 130 ? 10.895 -6.764 0.277 1.00 98.25 130 ILE A O 1
ATOM 1002 N N . THR A 1 131 ? 12.584 -5.330 -0.135 1.00 98.25 131 THR A N 1
ATOM 1003 C CA . THR A 1 131 ? 12.720 -4.895 1.261 1.00 98.25 131 THR A CA 1
ATOM 1004 C C . THR A 1 131 ? 11.750 -3.756 1.563 1.00 98.25 131 THR A C 1
ATOM 1006 O O . THR A 1 131 ? 11.330 -3.027 0.658 1.00 98.25 131 THR A O 1
ATOM 1009 N N . ARG A 1 132 ? 11.391 -3.559 2.832 1.00 98.25 132 ARG A N 1
ATOM 1010 C CA . ARG A 1 132 ? 10.434 -2.512 3.222 1.00 98.25 132 ARG A CA 1
ATOM 1011 C C . ARG A 1 132 ? 10.950 -1.101 2.938 1.00 98.25 132 ARG A C 1
ATOM 1013 O O . ARG A 1 132 ? 10.178 -0.258 2.488 1.00 98.25 132 ARG A O 1
ATOM 1020 N N . GLU A 1 133 ? 12.252 -0.852 3.083 1.00 98.38 133 GLU A N 1
ATOM 1021 C CA . GLU A 1 133 ? 12.839 0.446 2.711 1.00 98.38 133 GLU A CA 1
ATOM 1022 C C . GLU A 1 133 ? 12.857 0.674 1.185 1.00 98.38 133 GLU A C 1
ATOM 1024 O O . GLU A 1 133 ? 12.619 1.789 0.722 1.00 98.38 133 GLU A O 1
ATOM 1029 N N . GLN A 1 134 ? 13.033 -0.385 0.379 1.00 98.44 134 GLN A N 1
ATOM 1030 C CA . GLN A 1 134 ? 12.896 -0.297 -1.083 1.00 98.44 134 GLN A CA 1
ATOM 1031 C C . GLN A 1 134 ? 11.450 -0.008 -1.488 1.00 98.44 134 GLN A C 1
ATOM 1033 O O . GLN A 1 134 ? 11.216 0.817 -2.368 1.00 98.44 134 GLN A O 1
ATOM 1038 N N . MET A 1 135 ? 10.486 -0.662 -0.837 1.00 98.38 135 MET A N 1
ATOM 1039 C CA . MET A 1 135 ? 9.060 -0.414 -1.045 1.00 98.38 135 MET A CA 1
ATOM 1040 C C . MET A 1 135 ? 8.698 1.045 -0.736 1.00 98.38 135 MET A C 1
ATOM 1042 O O . MET A 1 135 ? 8.045 1.685 -1.557 1.00 98.38 135 MET A O 1
ATOM 1046 N N . ALA A 1 136 ? 9.179 1.600 0.382 1.00 98.50 136 ALA A N 1
ATOM 1047 C CA . ALA A 1 136 ? 8.954 3.001 0.745 1.00 98.50 136 ALA A CA 1
ATOM 1048 C C . ALA A 1 136 ? 9.479 3.977 -0.320 1.00 98.50 136 ALA A C 1
ATOM 1050 O O . ALA A 1 136 ? 8.749 4.868 -0.754 1.00 98.50 136 ALA A O 1
ATOM 1051 N N . VAL A 1 137 ? 10.715 3.779 -0.793 1.00 98.69 137 VAL A N 1
ATOM 1052 C CA . VAL A 1 137 ? 11.307 4.625 -1.844 1.00 98.69 137 VAL A CA 1
ATOM 1053 C C . VAL A 1 137 ? 10.531 4.532 -3.151 1.00 98.69 137 VAL A C 1
ATOM 1055 O O . VAL A 1 137 ? 10.228 5.557 -3.757 1.00 98.69 137 VAL A O 1
ATOM 1058 N N . MET A 1 138 ? 10.157 3.324 -3.572 1.00 98.62 138 MET A N 1
ATOM 1059 C CA . MET A 1 138 ? 9.389 3.138 -4.804 1.00 98.62 138 MET A CA 1
ATOM 1060 C C . MET A 1 138 ? 8.003 3.787 -4.723 1.00 98.62 138 MET A C 1
ATOM 1062 O O . MET A 1 138 ? 7.575 4.389 -5.701 1.00 98.62 138 MET A O 1
ATOM 1066 N N . ILE A 1 139 ? 7.323 3.732 -3.573 1.00 98.31 139 ILE A N 1
ATOM 1067 C CA . ILE A 1 139 ? 6.033 4.415 -3.364 1.00 98.31 139 ILE A CA 1
ATOM 1068 C C . ILE A 1 139 ? 6.203 5.931 -3.397 1.00 98.31 139 ILE A C 1
ATOM 1070 O O . ILE A 1 139 ? 5.432 6.613 -4.066 1.00 98.31 139 ILE A O 1
ATOM 1074 N N . ALA A 1 140 ? 7.216 6.466 -2.711 1.00 98.25 140 ALA A N 1
ATOM 1075 C CA . ALA A 1 140 ? 7.473 7.902 -2.691 1.00 98.25 140 ALA A CA 1
ATOM 1076 C C . ALA A 1 140 ? 7.813 8.443 -4.089 1.00 98.25 140 ALA A C 1
ATOM 1078 O O . ALA A 1 140 ? 7.333 9.507 -4.476 1.00 98.25 140 ALA A O 1
ATOM 1079 N N . ASN A 1 141 ? 8.601 7.705 -4.874 1.00 98.38 141 ASN A N 1
ATOM 1080 C CA . ASN A 1 141 ? 8.901 8.084 -6.253 1.00 98.38 141 ASN A CA 1
ATOM 1081 C C . ASN A 1 141 ? 7.681 7.928 -7.163 1.00 98.38 141 ASN A C 1
ATOM 1083 O O . ASN A 1 141 ? 7.420 8.802 -7.982 1.00 98.38 141 ASN A O 1
ATOM 1087 N N . TYR A 1 142 ? 6.905 6.857 -6.994 1.00 97.06 142 TYR A N 1
ATOM 1088 C CA . TYR A 1 142 ? 5.657 6.662 -7.724 1.00 97.06 142 TYR A CA 1
ATOM 1089 C C . TYR A 1 142 ? 4.673 7.815 -7.495 1.00 97.06 142 TYR A C 1
ATOM 1091 O O . TYR A 1 142 ? 4.155 8.361 -8.463 1.00 97.06 142 TYR A O 1
ATOM 1099 N N . ALA A 1 143 ? 4.483 8.235 -6.239 1.00 91.81 143 ALA A N 1
ATOM 1100 C CA . ALA A 1 143 ? 3.645 9.378 -5.884 1.00 91.81 143 ALA A CA 1
ATOM 1101 C C . ALA A 1 143 ? 4.064 10.641 -6.654 1.00 91.81 143 ALA A C 1
ATOM 1103 O O . ALA A 1 143 ? 3.230 11.277 -7.293 1.00 91.81 143 ALA A O 1
ATOM 1104 N N . LYS A 1 144 ? 5.371 10.938 -6.701 1.00 92.06 144 LYS A N 1
ATOM 1105 C CA . LYS A 1 144 ? 5.914 12.063 -7.483 1.00 92.06 144 LYS A CA 1
ATOM 1106 C C . LYS A 1 144 ? 5.608 11.939 -8.976 1.00 92.06 144 LYS A C 1
ATOM 1108 O O . LYS A 1 144 ? 5.196 12.919 -9.587 1.00 92.06 144 LYS A O 1
ATOM 1113 N N . VAL A 1 145 ? 5.790 10.751 -9.555 1.00 87.94 145 VAL A N 1
ATOM 1114 C CA . VAL A 1 145 ? 5.547 10.497 -10.988 1.00 87.94 145 VAL A CA 1
ATOM 1115 C C . VAL A 1 145 ? 4.091 10.741 -11.371 1.00 87.94 145 VAL A C 1
ATOM 1117 O O . VAL A 1 145 ? 3.831 11.283 -12.440 1.00 87.94 145 VAL A O 1
ATOM 1120 N N . ILE A 1 146 ? 3.146 10.388 -10.499 1.00 83.00 146 ILE A N 1
ATOM 1121 C CA . ILE A 1 146 ? 1.717 10.623 -10.746 1.00 83.00 146 ILE A CA 1
ATOM 1122 C C . ILE A 1 146 ? 1.238 12.010 -10.285 1.00 83.00 146 ILE A C 1
ATOM 1124 O O . ILE A 1 146 ? 0.040 12.279 -10.319 1.00 83.00 146 ILE A O 1
ATOM 1128 N N . GLY A 1 147 ? 2.146 12.883 -9.831 1.00 79.75 147 GLY A N 1
ATOM 1129 C CA . GLY A 1 147 ? 1.809 14.219 -9.331 1.00 79.75 147 GLY A CA 1
ATOM 1130 C C . GLY A 1 147 ? 1.051 14.224 -7.999 1.00 79.75 147 GLY A C 1
ATOM 1131 O O . GLY A 1 147 ? 0.396 15.210 -7.673 1.00 79.75 147 GLY A O 1
ATOM 1132 N N . PHE A 1 148 ? 1.117 13.135 -7.232 1.00 83.19 148 PHE A N 1
ATOM 1133 C CA . PHE A 1 148 ? 0.507 13.034 -5.912 1.00 83.19 148 PHE A CA 1
ATOM 1134 C C . PHE A 1 148 ? 1.491 13.500 -4.835 1.00 83.19 148 PHE A C 1
ATOM 1136 O O . PHE A 1 148 ? 2.479 12.825 -4.531 1.00 83.19 148 PHE A O 1
ATOM 1143 N N . GLU A 1 149 ? 1.217 14.662 -4.246 1.00 88.00 149 GLU A N 1
ATOM 1144 C CA . GLU A 1 149 ? 1.947 15.137 -3.074 1.00 88.00 149 GLU A CA 1
ATOM 1145 C C . GLU A 1 149 ? 1.502 14.347 -1.842 1.00 88.00 149 GLU A C 1
ATOM 1147 O O . GLU A 1 149 ? 0.333 14.369 -1.467 1.00 88.00 149 GLU A O 1
ATOM 1152 N N . LEU A 1 150 ? 2.444 13.633 -1.223 1.00 91.12 150 LEU A N 1
ATOM 1153 C CA . LEU A 1 150 ? 2.188 12.820 -0.039 1.00 91.12 150 LEU A CA 1
ATOM 1154 C C . LEU A 1 150 ? 1.789 13.715 1.153 1.00 91.12 150 LEU A C 1
ATOM 1156 O O . LEU A 1 150 ? 2.638 14.460 1.657 1.00 91.12 150 LEU A O 1
ATOM 1160 N N . PRO A 1 151 ? 0.532 13.650 1.639 1.00 87.56 151 PRO A N 1
ATOM 1161 C CA . PRO A 1 151 ? 0.091 14.483 2.748 1.00 87.56 151 PRO A CA 1
ATOM 1162 C C . PRO A 1 151 ? 0.739 14.041 4.062 1.00 87.56 151 PRO A C 1
ATOM 1164 O O . PRO A 1 151 ? 1.141 12.889 4.230 1.00 87.56 151 PRO A O 1
ATOM 1167 N N . LYS A 1 152 ? 0.813 14.964 5.020 1.00 92.75 152 LYS A N 1
ATOM 1168 C CA . LYS A 1 152 ? 1.335 14.728 6.375 1.00 92.75 152 LYS A CA 1
ATOM 1169 C C . LYS A 1 152 ? 0.170 14.561 7.349 1.00 92.75 152 LYS A C 1
ATOM 1171 O O . LYS A 1 152 ? -0.106 15.465 8.131 1.00 92.75 152 LYS A O 1
ATOM 1176 N N . VAL A 1 153 ? -0.551 13.447 7.227 1.00 87.94 153 VAL A N 1
ATOM 1177 C CA . VAL A 1 153 ? -1.732 13.159 8.059 1.00 87.94 153 VAL A CA 1
ATOM 1178 C C . VAL A 1 153 ? -1.308 12.788 9.476 1.00 87.94 153 VAL A C 1
ATOM 1180 O O . VAL A 1 153 ? -1.830 13.320 10.447 1.00 87.94 153 VAL A O 1
ATOM 1183 N N . HIS A 1 154 ? -0.313 11.914 9.602 1.00 91.94 154 HIS A N 1
ATOM 1184 C CA . HIS A 1 154 ? 0.245 11.487 10.875 1.00 91.94 154 HIS A CA 1
ATOM 1185 C C . HIS A 1 154 ? 1.411 12.364 11.314 1.00 91.94 154 HIS A C 1
ATOM 1187 O O . HIS A 1 154 ? 2.200 12.864 10.505 1.00 91.94 154 HIS A O 1
ATOM 1193 N N . ALA A 1 155 ? 1.560 12.486 12.632 1.00 92.44 155 ALA A N 1
ATOM 1194 C CA . ALA A 1 155 ? 2.775 13.002 13.231 1.00 92.44 155 ALA A CA 1
ATOM 1195 C C . ALA A 1 155 ? 3.971 12.116 12.844 1.00 92.44 155 ALA A C 1
ATOM 1197 O O . ALA A 1 155 ? 3.846 10.900 12.668 1.00 92.44 155 ALA A O 1
ATOM 1198 N N . GLU A 1 156 ? 5.140 12.740 12.723 1.00 94.00 156 GLU A N 1
ATOM 1199 C CA . GLU A 1 156 ? 6.382 12.011 12.494 1.00 94.00 156 GLU A CA 1
ATOM 1200 C C . GLU A 1 156 ? 6.639 11.037 13.645 1.00 94.00 156 GLU A C 1
ATOM 1202 O O . GLU A 1 156 ? 6.589 11.411 14.819 1.00 94.00 156 GLU A O 1
ATOM 1207 N N . ASN A 1 157 ? 6.921 9.787 13.290 1.00 90.69 157 ASN A N 1
ATOM 1208 C CA . ASN A 1 157 ? 7.246 8.732 14.230 1.00 90.69 157 ASN A CA 1
ATOM 1209 C C . ASN A 1 157 ? 8.699 8.287 14.047 1.00 90.69 157 ASN A C 1
ATOM 1211 O O . ASN A 1 157 ? 9.113 7.890 12.955 1.00 90.69 157 ASN A O 1
ATOM 1215 N N . THR A 1 158 ? 9.459 8.284 15.139 1.00 94.50 158 THR A N 1
ATOM 1216 C CA . THR A 1 158 ? 10.809 7.722 15.155 1.00 94.50 158 THR A CA 1
ATOM 1217 C C . THR A 1 158 ? 10.727 6.240 15.493 1.00 94.50 158 THR A C 1
ATOM 1219 O O . THR A 1 158 ? 10.488 5.865 16.642 1.00 94.50 158 THR A O 1
ATOM 1222 N N . PHE A 1 159 ? 10.953 5.385 14.496 1.00 97.25 159 PHE A N 1
ATOM 1223 C CA . PHE A 1 159 ? 10.988 3.938 14.695 1.00 97.25 159 PHE A CA 1
ATOM 1224 C C . PHE A 1 159 ? 12.138 3.515 15.623 1.00 97.25 159 PHE A C 1
ATOM 1226 O O . PHE A 1 159 ? 13.239 4.076 15.592 1.00 97.25 159 PHE A O 1
ATOM 1233 N N . ALA A 1 160 ? 11.907 2.480 16.429 1.00 97.62 160 ALA A N 1
ATOM 1234 C CA . ALA A 1 160 ? 12.897 1.950 17.363 1.00 97.62 160 ALA A CA 1
ATOM 1235 C C . ALA A 1 160 ? 14.153 1.418 16.644 1.00 97.62 160 ALA A C 1
ATOM 1237 O O . ALA A 1 160 ? 15.255 1.479 17.183 1.00 97.62 160 ALA A O 1
ATOM 1238 N N . ASP A 1 161 ? 14.017 0.970 15.396 1.00 98.06 161 ASP A N 1
ATOM 1239 C CA . ASP A 1 161 ? 15.106 0.517 14.533 1.00 98.06 161 ASP A CA 1
ATOM 1240 C C . ASP A 1 161 ? 15.520 1.550 13.468 1.00 98.06 161 ASP A C 1
ATOM 1242 O O . ASP A 1 161 ? 16.151 1.185 12.475 1.00 98.06 161 ASP A O 1
ATOM 1246 N N . HIS A 1 162 ? 15.232 2.845 13.671 1.00 97.19 162 HIS A N 1
ATOM 1247 C CA . HIS A 1 162 ? 15.558 3.909 12.708 1.00 97.19 162 HIS A CA 1
ATOM 1248 C C . HIS A 1 162 ? 17.039 3.941 12.293 1.00 97.19 162 HIS A C 1
ATOM 1250 O O . HIS A 1 162 ? 17.358 4.318 11.166 1.00 97.19 162 HIS A O 1
ATOM 1256 N N . ALA A 1 163 ? 17.950 3.517 13.176 1.00 98.00 163 ALA A N 1
ATOM 1257 C CA . ALA A 1 163 ? 19.380 3.423 12.887 1.00 98.00 163 ALA A CA 1
ATOM 1258 C C . ALA A 1 163 ? 19.712 2.399 11.782 1.00 98.00 163 ALA A C 1
ATOM 1260 O O . ALA A 1 163 ? 20.757 2.508 11.146 1.00 98.00 163 ALA A O 1
ATOM 1261 N N . LYS A 1 164 ? 18.825 1.426 11.532 1.00 98.50 164 LYS A N 1
ATOM 1262 C CA . LYS A 1 164 ? 18.952 0.443 10.447 1.00 98.50 164 LYS A CA 1
ATOM 1263 C C . LYS A 1 164 ? 18.411 0.961 9.114 1.00 98.50 164 LYS A C 1
ATOM 1265 O O . LYS A 1 164 ? 18.656 0.337 8.087 1.00 98.50 164 LYS A O 1
ATOM 1270 N N . ILE A 1 165 ? 17.667 2.071 9.098 1.00 98.62 165 ILE A N 1
ATOM 1271 C CA . ILE A 1 165 ? 17.144 2.643 7.853 1.00 98.62 165 ILE A CA 1
ATOM 1272 C C . ILE A 1 165 ? 18.315 3.233 7.076 1.00 98.62 165 ILE A C 1
ATOM 1274 O O . ILE A 1 165 ? 19.009 4.138 7.555 1.00 98.62 165 ILE A O 1
ATOM 1278 N N . SER A 1 166 ? 18.520 2.738 5.859 1.00 98.44 166 SER A N 1
ATOM 1279 C CA . SER A 1 166 ? 19.595 3.222 5.006 1.00 98.44 166 SER A CA 1
ATOM 1280 C C . SER A 1 166 ? 19.444 4.718 4.733 1.00 98.44 166 SER A C 1
ATOM 1282 O O . SER A 1 166 ? 18.336 5.208 4.514 1.00 98.44 166 SER A O 1
ATOM 1284 N N . THR A 1 167 ? 20.557 5.456 4.670 1.00 98.12 167 THR A N 1
ATOM 1285 C CA . THR A 1 167 ? 20.547 6.915 4.444 1.00 98.12 167 THR A CA 1
ATOM 1286 C C . THR A 1 167 ? 19.721 7.318 3.222 1.00 98.12 167 THR A C 1
ATOM 1288 O O . THR A 1 167 ? 18.960 8.275 3.295 1.00 98.12 167 THR A O 1
ATOM 1291 N N . TRP A 1 168 ? 19.800 6.546 2.135 1.00 97.19 168 TRP A N 1
ATOM 1292 C CA . TRP A 1 168 ? 19.059 6.797 0.894 1.00 97.19 168 TRP A CA 1
ATOM 1293 C C . TRP A 1 168 ? 17.538 6.587 1.012 1.00 97.19 168 TRP A C 1
ATOM 1295 O O . TRP A 1 168 ? 16.797 7.032 0.140 1.00 97.19 168 TRP A O 1
ATOM 1305 N N . ALA A 1 169 ? 17.064 5.915 2.064 1.00 98.19 169 ALA A N 1
ATOM 1306 C CA . ALA A 1 169 ? 15.652 5.613 2.277 1.00 98.19 169 ALA A CA 1
ATOM 1307 C C . ALA A 1 169 ? 14.984 6.502 3.337 1.00 98.19 169 ALA A C 1
ATOM 1309 O O . ALA A 1 169 ? 13.757 6.545 3.380 1.00 98.19 169 ALA A O 1
ATOM 1310 N N . LYS A 1 170 ? 15.749 7.217 4.177 1.00 97.88 170 LYS A N 1
ATOM 1311 C CA . LYS A 1 170 ? 15.226 7.948 5.351 1.00 97.88 170 LYS A CA 1
ATOM 1312 C C . LYS A 1 170 ? 14.071 8.889 5.017 1.00 97.88 170 LYS A C 1
ATOM 1314 O O . LYS A 1 170 ? 13.013 8.787 5.635 1.00 97.88 170 LYS A O 1
ATOM 1319 N N . ASP A 1 171 ? 14.238 9.735 4.006 1.00 97.75 171 ASP A N 1
ATOM 1320 C CA . ASP A 1 171 ? 13.210 10.709 3.624 1.00 97.75 171 ASP A CA 1
ATOM 1321 C C . ASP A 1 171 ? 11.951 10.034 3.079 1.00 97.75 171 ASP A C 1
ATOM 1323 O O . ASP A 1 171 ? 10.831 10.456 3.375 1.00 97.75 171 ASP A O 1
ATOM 1327 N N . ALA A 1 172 ? 12.120 8.956 2.310 1.00 98.31 172 ALA A N 1
ATOM 1328 C CA . ALA A 1 172 ? 10.994 8.198 1.788 1.00 98.31 172 ALA A CA 1
ATOM 1329 C C . ALA A 1 172 ? 10.238 7.490 2.912 1.00 98.31 172 ALA A C 1
ATOM 1331 O O . ALA A 1 172 ? 9.018 7.594 2.957 1.00 98.31 172 ALA A O 1
ATOM 1332 N N . VAL A 1 173 ? 10.948 6.830 3.836 1.00 98.50 173 VAL A N 1
ATOM 1333 C CA . VAL A 1 173 ? 10.357 6.153 5.001 1.00 98.50 173 VAL A CA 1
ATOM 1334 C C . VAL A 1 173 ? 9.583 7.140 5.867 1.00 98.50 173 VAL A C 1
ATOM 1336 O O . VAL A 1 173 ? 8.426 6.882 6.189 1.00 98.50 173 VAL A O 1
ATOM 1339 N N . LYS A 1 174 ? 10.181 8.295 6.173 1.00 98.00 174 LYS A N 1
ATOM 1340 C CA . LYS A 1 174 ? 9.509 9.385 6.884 1.00 98.00 174 LYS A CA 1
ATOM 1341 C C . LYS A 1 174 ? 8.238 9.824 6.160 1.00 98.00 174 LYS A C 1
ATOM 1343 O O . LYS A 1 174 ? 7.177 9.885 6.770 1.00 98.00 174 LYS A O 1
ATOM 1348 N N . SER A 1 175 ? 8.329 10.089 4.858 1.00 97.75 175 SER A N 1
ATOM 1349 C CA . SER A 1 175 ? 7.193 10.592 4.077 1.00 97.75 175 SER A CA 1
ATOM 1350 C C . SER A 1 175 ? 6.033 9.596 4.059 1.00 97.75 175 SER A C 1
ATOM 1352 O O . SER A 1 175 ? 4.917 9.955 4.411 1.00 97.75 175 SER A O 1
ATOM 1354 N N . VAL A 1 176 ? 6.286 8.324 3.732 1.00 97.56 176 VAL A N 1
ATOM 1355 C CA . VAL A 1 176 ? 5.217 7.309 3.667 1.00 97.56 176 VAL A CA 1
ATOM 1356 C C . VAL A 1 176 ? 4.648 6.946 5.041 1.00 97.56 176 VAL A C 1
ATOM 1358 O O . VAL A 1 176 ? 3.494 6.517 5.112 1.00 97.56 176 VAL A O 1
ATOM 1361 N N . GLN A 1 177 ? 5.422 7.132 6.117 1.00 97.12 177 GLN A N 1
ATOM 1362 C CA . GLN A 1 177 ? 4.932 7.010 7.489 1.00 97.12 177 GLN A CA 1
ATOM 1363 C C . GLN A 1 177 ? 3.999 8.160 7.844 1.00 97.12 177 GLN A C 1
ATOM 1365 O O . GLN A 1 177 ? 2.881 7.911 8.280 1.00 97.12 177 GLN A O 1
ATOM 1370 N N . MET A 1 178 ? 4.423 9.405 7.623 1.00 96.44 178 MET A N 1
ATOM 1371 C CA . MET A 1 178 ? 3.604 10.582 7.925 1.00 96.44 178 MET A CA 1
ATOM 1372 C C . MET A 1 178 ? 2.331 10.636 7.078 1.00 96.44 178 MET A C 1
ATOM 1374 O O . MET A 1 178 ? 1.340 11.230 7.482 1.00 96.44 178 MET A O 1
ATOM 1378 N N . THR A 1 179 ? 2.319 10.007 5.908 1.00 93.31 179 THR A N 1
ATOM 1379 C CA . THR A 1 179 ? 1.095 9.867 5.112 1.00 93.31 179 THR A CA 1
ATOM 1380 C C . THR A 1 179 ? 0.154 8.786 5.642 1.00 93.31 179 THR A C 1
ATOM 1382 O O . THR A 1 179 ? -1.028 8.823 5.330 1.00 93.31 179 THR A O 1
ATOM 1385 N N . GLY A 1 180 ? 0.641 7.829 6.437 1.00 92.38 180 GLY A N 1
ATOM 1386 C CA . GLY A 1 180 ? -0.136 6.671 6.891 1.00 92.38 180 GLY A CA 1
ATOM 1387 C C . GLY A 1 180 ? -0.172 5.511 5.886 1.00 92.38 180 GLY A C 1
ATOM 1388 O O . GLY A 1 180 ? -0.925 4.555 6.063 1.00 92.38 180 GLY A O 1
ATOM 1389 N N . ILE A 1 181 ? 0.652 5.549 4.830 1.00 94.25 181 ILE A N 1
ATOM 1390 C CA . ILE A 1 181 ? 0.738 4.464 3.835 1.00 94.25 181 ILE A CA 1
ATOM 1391 C C . ILE A 1 181 ? 1.449 3.243 4.433 1.00 94.25 181 ILE A C 1
ATOM 1393 O O . ILE A 1 181 ? 1.010 2.103 4.240 1.00 94.25 181 ILE A O 1
ATOM 1397 N N . ILE A 1 182 ? 2.527 3.481 5.188 1.00 95.75 182 ILE A N 1
ATOM 1398 C CA . ILE A 1 182 ? 3.296 2.449 5.895 1.00 95.75 182 ILE A CA 1
ATOM 1399 C C . ILE A 1 182 ? 3.335 2.798 7.383 1.00 95.75 182 ILE A C 1
ATOM 1401 O O . ILE A 1 182 ? 3.913 3.807 7.769 1.00 95.75 182 ILE A O 1
ATOM 1405 N N . SER A 1 183 ? 2.750 1.946 8.223 1.00 86.50 183 SER A N 1
ATOM 1406 C CA . SER A 1 183 ? 2.593 2.217 9.661 1.00 86.50 183 SER A CA 1
ATOM 1407 C C . SER A 1 183 ? 3.733 1.649 10.517 1.00 86.50 183 SER A C 1
ATOM 1409 O O . SER A 1 183 ? 3.896 2.052 11.665 1.00 86.50 183 SER A O 1
ATOM 1411 N N . GLY A 1 184 ? 4.513 0.705 9.977 1.00 91.12 184 GLY A N 1
ATOM 1412 C CA . GLY A 1 184 ? 5.468 -0.094 10.750 1.00 91.12 184 GLY A CA 1
ATOM 1413 C C . GLY A 1 184 ? 4.837 -1.362 11.334 1.00 91.12 184 GLY A C 1
ATOM 1414 O O . GLY A 1 184 ? 3.645 -1.632 11.172 1.00 91.12 184 GLY A O 1
ATOM 1415 N N . LYS A 1 185 ? 5.670 -2.178 11.973 1.00 93.69 185 LYS A N 1
ATOM 1416 C CA . LYS A 1 185 ? 5.336 -3.445 12.629 1.00 93.69 185 LYS A CA 1
ATOM 1417 C C . LYS A 1 185 ? 5.182 -3.247 14.140 1.00 93.69 185 LYS A C 1
ATOM 1419 O O . LYS A 1 185 ? 5.536 -2.199 14.686 1.00 93.69 185 LYS A O 1
ATOM 1424 N N . ASN A 1 186 ? 4.672 -4.274 14.818 1.00 91.19 186 ASN A N 1
ATOM 1425 C CA . ASN A 1 186 ? 4.573 -4.299 16.281 1.00 91.19 186 ASN A CA 1
ATOM 1426 C C . ASN A 1 186 ? 5.911 -3.936 16.952 1.00 91.19 186 ASN A C 1
ATOM 1428 O O . ASN A 1 186 ? 6.980 -4.298 16.460 1.00 91.19 186 ASN A O 1
ATOM 1432 N N . GLY A 1 187 ? 5.839 -3.234 18.087 1.00 92.88 187 GLY A N 1
ATOM 1433 C CA . GLY A 1 187 ? 7.024 -2.765 18.812 1.00 92.88 187 GLY A CA 1
ATOM 1434 C C . GLY A 1 187 ? 7.688 -1.525 18.205 1.00 92.88 187 GLY A C 1
ATOM 1435 O O . GLY A 1 187 ? 8.866 -1.292 18.459 1.00 92.88 187 GLY A O 1
ATOM 1436 N N . ASN A 1 188 ? 6.956 -0.751 17.391 1.00 95.44 188 ASN A N 1
ATOM 1437 C CA . ASN A 1 188 ? 7.464 0.440 16.703 1.00 95.44 188 ASN A CA 1
ATOM 1438 C C . ASN A 1 188 ? 8.687 0.146 15.809 1.00 95.44 188 ASN A C 1
ATOM 1440 O O . ASN A 1 188 ? 9.684 0.869 15.815 1.00 95.44 188 ASN A O 1
ATOM 1444 N N . ILE A 1 189 ? 8.616 -0.944 15.044 1.00 97.62 189 ILE A N 1
ATOM 1445 C CA . ILE A 1 189 ? 9.707 -1.424 14.189 1.00 97.62 189 ILE A CA 1
ATOM 1446 C C . ILE A 1 189 ? 9.370 -1.152 12.724 1.00 97.62 189 ILE A C 1
ATOM 1448 O O . ILE A 1 189 ? 8.332 -1.593 12.235 1.00 97.62 189 ILE A O 1
ATOM 1452 N N . PHE A 1 190 ? 10.243 -0.471 11.985 1.00 98.00 190 PHE A N 1
ATOM 1453 C CA . PHE A 1 190 ? 10.071 -0.313 10.542 1.00 98.00 190 PHE A CA 1
ATOM 1454 C C . PHE A 1 190 ? 10.477 -1.574 9.770 1.00 98.00 190 PHE A C 1
ATOM 1456 O O . PHE A 1 190 ? 9.822 -1.910 8.782 1.00 98.00 190 PHE A O 1
ATOM 1463 N N . ASP A 1 191 ? 11.514 -2.276 10.235 1.00 98.00 191 ASP A N 1
ATOM 1464 C CA . ASP A 1 191 ? 12.134 -3.449 9.609 1.00 98.00 191 ASP A CA 1
ATOM 1465 C C . ASP A 1 191 ? 12.655 -3.161 8.182 1.00 98.00 191 ASP A C 1
ATOM 1467 O O . ASP A 1 191 ? 12.183 -3.757 7.211 1.00 98.00 191 ASP A O 1
ATOM 1471 N N . PRO A 1 192 ? 13.604 -2.212 8.010 1.00 98.25 192 PRO A N 1
ATOM 1472 C CA . PRO A 1 192 ? 13.965 -1.670 6.698 1.00 98.25 192 PRO A CA 1
ATOM 1473 C C . PRO A 1 192 ? 14.537 -2.710 5.731 1.00 98.25 192 PRO A C 1
ATOM 1475 O O . PRO A 1 192 ? 14.186 -2.695 4.547 1.00 98.25 192 PRO A O 1
ATOM 1478 N N . GLN A 1 193 ? 15.372 -3.632 6.219 1.00 98.06 193 GLN A N 1
ATOM 1479 C CA . GLN A 1 193 ? 15.947 -4.715 5.412 1.00 98.06 193 GLN A CA 1
ATOM 1480 C C . GLN A 1 193 ? 15.052 -5.958 5.336 1.00 98.06 193 GLN A C 1
ATOM 1482 O O . GLN A 1 193 ? 15.292 -6.818 4.485 1.00 98.06 193 GLN A O 1
ATOM 1487 N N . GLY A 1 194 ? 14.020 -6.060 6.175 1.00 97.44 194 GLY A N 1
ATOM 1488 C CA . GLY A 1 194 ? 13.051 -7.145 6.109 1.00 97.44 194 GLY A CA 1
ATOM 1489 C C . GLY A 1 194 ? 12.246 -7.116 4.815 1.00 97.44 194 GLY A C 1
ATOM 1490 O O . GLY A 1 194 ? 12.014 -6.063 4.212 1.00 97.44 194 GLY A O 1
ATOM 1491 N N . THR A 1 195 ? 11.826 -8.294 4.358 1.00 96.44 195 THR A N 1
ATOM 1492 C CA . THR A 1 195 ? 11.045 -8.438 3.125 1.00 96.44 195 THR A CA 1
ATOM 1493 C C . THR A 1 195 ? 9.560 -8.217 3.379 1.00 96.44 195 THR A C 1
ATOM 1495 O O . THR A 1 195 ? 9.042 -8.681 4.394 1.00 96.44 195 THR A O 1
ATOM 1498 N N . ALA A 1 196 ? 8.859 -7.589 2.434 1.00 95.69 196 ALA A N 1
ATOM 1499 C CA . ALA A 1 196 ? 7.409 -7.421 2.517 1.00 95.69 196 ALA A CA 1
ATOM 1500 C C . ALA A 1 196 ? 6.665 -8.656 1.979 1.00 95.69 196 ALA A C 1
ATOM 1502 O O . ALA A 1 196 ? 6.999 -9.184 0.912 1.00 95.69 196 ALA A O 1
ATOM 1503 N N . SER A 1 197 ? 5.632 -9.102 2.695 1.00 97.69 197 SER A N 1
ATOM 1504 C CA . SER A 1 197 ? 4.723 -10.148 2.213 1.00 97.69 197 SER A CA 1
ATOM 1505 C C . SER A 1 197 ? 3.697 -9.591 1.221 1.00 97.69 197 SER A C 1
ATOM 1507 O O . SER A 1 197 ? 3.454 -8.383 1.145 1.00 97.69 197 SER A O 1
ATOM 1509 N N . ARG A 1 198 ? 3.042 -10.470 0.459 1.00 98.00 198 ARG A N 1
ATOM 1510 C CA . ARG A 1 198 ? 1.941 -10.081 -0.439 1.00 98.00 198 ARG A CA 1
ATOM 1511 C C . ARG A 1 198 ? 0.766 -9.456 0.321 1.00 98.00 198 ARG A C 1
ATOM 1513 O O . ARG A 1 198 ? 0.126 -8.545 -0.203 1.00 98.00 198 ARG A O 1
ATOM 1520 N N . ALA A 1 199 ? 0.502 -9.902 1.547 1.00 96.06 199 ALA A N 1
ATOM 1521 C CA . ALA A 1 199 ? -0.484 -9.312 2.448 1.00 96.06 199 ALA A CA 1
ATOM 1522 C C . ALA A 1 199 ? -0.111 -7.886 2.872 1.00 96.06 199 ALA A C 1
ATOM 1524 O O . ALA A 1 199 ? -0.927 -6.976 2.719 1.00 96.06 199 ALA A O 1
ATOM 1525 N N . GLU A 1 200 ? 1.127 -7.680 3.336 1.00 97.00 200 GLU A N 1
ATOM 1526 C CA . GLU A 1 200 ? 1.637 -6.354 3.709 1.00 97.00 200 GLU A CA 1
ATOM 1527 C C . GLU A 1 200 ? 1.538 -5.379 2.533 1.00 97.00 200 GLU A C 1
ATOM 1529 O O . GLU A 1 200 ? 0.983 -4.291 2.666 1.00 97.00 200 GLU A O 1
ATOM 1534 N N . VAL A 1 201 ? 1.986 -5.799 1.347 1.00 97.81 201 VAL A N 1
ATOM 1535 C CA . VAL A 1 201 ? 1.911 -4.973 0.136 1.00 97.81 201 VAL A CA 1
ATOM 1536 C C . VAL A 1 201 ? 0.465 -4.655 -0.247 1.00 97.81 201 VAL A C 1
ATOM 1538 O O . VAL A 1 201 ? 0.180 -3.535 -0.661 1.00 97.81 201 VAL A O 1
ATOM 1541 N N . SER A 1 202 ? -0.465 -5.600 -0.090 1.00 96.06 202 SER A N 1
ATOM 1542 C CA . SER A 1 202 ? -1.886 -5.351 -0.372 1.00 96.06 202 SER A CA 1
ATOM 1543 C C . SER A 1 202 ? -2.462 -4.277 0.552 1.00 96.06 202 SER A C 1
ATOM 1545 O O . SER A 1 202 ? -3.188 -3.399 0.091 1.00 96.06 202 SER A O 1
ATOM 1547 N N . ALA A 1 203 ? -2.116 -4.313 1.844 1.00 92.06 203 ALA A N 1
ATOM 1548 C CA . ALA A 1 203 ? -2.531 -3.293 2.805 1.00 92.06 203 ALA A CA 1
ATOM 1549 C C . ALA A 1 203 ? -1.939 -1.919 2.464 1.00 92.06 203 ALA A C 1
ATOM 1551 O O . ALA A 1 203 ? -2.671 -0.935 2.409 1.00 92.06 203 ALA A O 1
ATOM 1552 N N . VAL A 1 204 ? -0.645 -1.868 2.148 1.00 96.56 204 VAL A N 1
ATOM 1553 C CA . VAL A 1 204 ? 0.059 -0.640 1.751 1.00 96.56 204 VAL A CA 1
ATOM 1554 C C . VAL A 1 204 ? -0.542 -0.025 0.481 1.00 96.56 204 VAL A C 1
ATOM 1556 O O . VAL A 1 204 ? -0.831 1.169 0.454 1.00 96.56 204 VAL A O 1
ATOM 1559 N N . LEU A 1 205 ? -0.793 -0.829 -0.558 1.00 93.94 205 LEU A N 1
ATOM 1560 C CA . LEU A 1 205 ? -1.404 -0.356 -1.807 1.00 93.94 205 LEU A CA 1
ATOM 1561 C C . LEU A 1 205 ? -2.841 0.123 -1.594 1.00 93.94 205 LEU A C 1
ATOM 1563 O O . LEU A 1 205 ? -3.234 1.134 -2.169 1.00 93.94 205 LEU A O 1
ATOM 1567 N N . LYS A 1 206 ? -3.621 -0.565 -0.753 1.00 87.44 206 LYS A N 1
ATOM 1568 C CA . LYS A 1 206 ? -4.963 -0.108 -0.385 1.00 87.44 206 LYS A CA 1
ATOM 1569 C C . LYS A 1 206 ? -4.918 1.262 0.294 1.00 87.44 206 LYS A C 1
ATOM 1571 O O . LYS A 1 206 ? -5.613 2.159 -0.170 1.00 87.44 206 LYS A O 1
ATOM 1576 N N . ARG A 1 207 ? -4.076 1.436 1.322 1.00 88.25 207 ARG A N 1
ATOM 1577 C CA . ARG A 1 207 ? -3.921 2.725 2.020 1.00 88.25 207 ARG A CA 1
ATOM 1578 C C . ARG A 1 207 ? -3.487 3.827 1.060 1.00 88.25 207 ARG A C 1
ATOM 1580 O O . ARG A 1 207 ? -4.072 4.898 1.081 1.00 88.25 207 ARG A O 1
ATOM 1587 N N . PHE A 1 208 ? -2.523 3.552 0.175 1.00 87.12 208 PHE A N 1
ATOM 1588 C CA . PHE A 1 208 ? -2.108 4.504 -0.858 1.00 87.12 208 PHE A CA 1
ATOM 1589 C C . PHE A 1 208 ? -3.288 4.966 -1.718 1.00 87.12 208 PHE A C 1
ATOM 1591 O O . PHE A 1 208 ? -3.485 6.165 -1.892 1.00 87.12 208 PHE A O 1
ATOM 1598 N N . VAL A 1 209 ? -4.087 4.023 -2.233 1.00 80.50 209 VAL A N 1
ATOM 1599 C CA . VAL A 1 209 ? -5.258 4.356 -3.051 1.00 80.50 209 VAL A CA 1
ATOM 1600 C C . VAL A 1 209 ? -6.267 5.155 -2.232 1.00 80.50 209 VAL A C 1
ATOM 1602 O O . VAL A 1 209 ? -6.706 6.188 -2.703 1.00 80.50 209 VAL A O 1
ATOM 1605 N N . GLU A 1 210 ? -6.607 4.737 -1.012 1.00 74.94 210 GLU A N 1
ATOM 1606 C CA . GLU A 1 210 ? -7.563 5.442 -0.140 1.00 74.94 210 GLU A CA 1
ATOM 1607 C C . GLU A 1 210 ? -7.104 6.865 0.238 1.00 74.94 210 GLU A C 1
ATOM 1609 O O . GLU A 1 210 ? -7.920 7.784 0.285 1.00 74.94 210 GLU A O 1
ATOM 1614 N N . LEU A 1 211 ? -5.801 7.085 0.412 1.00 73.69 211 LEU A N 1
ATOM 1615 C CA . LEU A 1 211 ? -5.219 8.391 0.738 1.00 73.69 211 LEU A CA 1
ATOM 1616 C C . LEU A 1 211 ? -5.101 9.332 -0.459 1.00 73.69 211 LEU A C 1
ATOM 1618 O O . LEU A 1 211 ? -5.266 10.539 -0.298 1.00 73.69 211 LEU A O 1
ATOM 1622 N N . ALA A 1 212 ? -4.887 8.799 -1.664 1.00 67.25 212 ALA A N 1
ATOM 1623 C CA . ALA A 1 212 ? -4.947 9.582 -2.903 1.00 67.25 212 ALA A CA 1
ATOM 1624 C C . ALA A 1 212 ? -6.347 10.171 -3.169 1.00 67.25 212 ALA A C 1
ATOM 1626 O O . ALA A 1 212 ? -6.528 11.022 -4.037 1.00 67.25 212 ALA A O 1
ATOM 1627 N N . ILE A 1 213 ? -7.342 9.703 -2.418 1.00 62.75 213 ILE A N 1
ATOM 1628 C CA . ILE A 1 213 ? -8.753 10.039 -2.545 1.00 62.75 213 ILE A CA 1
ATOM 1629 C C . ILE A 1 213 ? -9.180 11.004 -1.439 1.00 62.75 213 ILE A C 1
ATOM 1631 O O . ILE A 1 213 ? -9.813 12.025 -1.715 1.00 62.75 213 ILE A O 1
ATOM 1635 N N . SER A 1 214 ? -8.903 10.628 -0.188 1.00 64.75 214 SER A N 1
ATOM 1636 C CA . SER A 1 214 ? -9.256 11.392 1.003 1.00 64.75 214 SER A CA 1
ATOM 1637 C C . SER A 1 214 ? -8.266 11.098 2.122 1.00 64.75 214 SER A C 1
ATOM 1639 O O . SER A 1 214 ? -8.064 9.947 2.517 1.00 64.75 214 SER A O 1
ATOM 1641 N N . THR A 1 215 ? -7.681 12.159 2.667 1.00 65.50 215 THR A N 1
ATOM 1642 C CA . THR A 1 215 ? -6.700 12.088 3.752 1.00 65.50 215 THR A CA 1
ATOM 1643 C C . THR A 1 215 ? -7.288 11.577 5.061 1.00 65.50 215 THR A C 1
ATOM 1645 O O . THR A 1 215 ? -6.576 10.945 5.834 1.00 65.50 215 THR A O 1
ATOM 1648 N N . ASP A 1 216 ? -8.594 11.759 5.276 1.00 62.38 216 ASP A N 1
ATOM 1649 C CA . ASP A 1 216 ? -9.297 11.322 6.492 1.00 62.38 216 ASP A CA 1
ATOM 1650 C C . ASP A 1 216 ? -9.281 9.793 6.661 1.00 62.38 216 ASP A C 1
ATOM 1652 O O . ASP A 1 216 ? -9.546 9.274 7.741 1.00 62.38 216 ASP A O 1
ATOM 1656 N N . THR A 1 217 ? -8.947 9.049 5.601 1.00 63.16 217 THR A N 1
ATOM 1657 C CA . THR A 1 217 ? -8.827 7.584 5.639 1.00 63.16 217 THR A CA 1
ATOM 1658 C C . THR A 1 217 ? -7.645 7.079 6.470 1.00 63.16 217 THR A C 1
ATOM 1660 O O . THR A 1 217 ? -7.617 5.895 6.803 1.00 63.16 217 THR A O 1
ATOM 1663 N N . ALA A 1 218 ? -6.698 7.950 6.834 1.00 68.06 218 ALA A N 1
ATOM 1664 C CA . ALA A 1 218 ? -5.621 7.626 7.767 1.00 68.06 218 ALA A CA 1
ATOM 1665 C C . ALA A 1 218 ? -5.946 7.963 9.238 1.00 68.06 218 ALA A C 1
ATOM 1667 O O . ALA A 1 218 ? -5.140 7.647 10.109 1.00 68.06 218 ALA A O 1
ATOM 1668 N N . GLU A 1 219 ? -7.106 8.548 9.548 1.00 75.25 219 GLU A N 1
ATOM 1669 C CA . GLU A 1 219 ? -7.558 8.779 10.929 1.00 75.25 219 GLU A CA 1
ATOM 1670 C C . GLU A 1 219 ? -8.425 7.619 11.456 1.00 75.25 219 GLU A C 1
ATOM 1672 O O . GLU A 1 219 ? -8.952 6.797 10.701 1.00 75.25 219 GLU A O 1
ATOM 1677 N N . GLY A 1 220 ? -8.613 7.551 12.776 1.00 81.06 220 GLY A N 1
ATOM 1678 C CA . GLY A 1 220 ? -9.426 6.523 13.423 1.00 81.06 220 GLY A CA 1
ATOM 1679 C C . GLY A 1 220 ? -8.781 5.134 13.397 1.00 81.06 220 GLY A C 1
ATOM 1680 O O . GLY A 1 220 ? -7.569 4.995 13.555 1.00 81.06 220 GLY A O 1
ATOM 1681 N N . TRP A 1 221 ? -9.596 4.083 13.262 1.00 80.75 221 TRP A N 1
ATOM 1682 C CA . TRP A 1 221 ? -9.119 2.698 13.315 1.00 80.75 221 TRP A CA 1
ATOM 1683 C C . TRP A 1 221 ? -8.298 2.319 12.082 1.00 80.75 221 TRP A C 1
ATOM 1685 O O . TRP A 1 221 ? -8.816 2.268 10.965 1.00 80.75 221 TRP A O 1
ATOM 1695 N N . ALA A 1 222 ? -7.048 1.928 12.310 1.00 81.19 222 ALA A N 1
ATOM 1696 C CA . ALA A 1 222 ? -6.145 1.423 11.288 1.00 81.19 222 ALA A CA 1
ATOM 1697 C C . ALA A 1 222 ? -5.447 0.147 11.771 1.00 81.19 222 ALA A C 1
ATOM 1699 O O . ALA A 1 222 ? -5.191 -0.024 12.959 1.00 81.19 222 ALA A O 1
ATOM 1700 N N . MET A 1 223 ? -5.121 -0.759 10.849 1.00 80.62 223 MET A N 1
ATOM 1701 C CA . MET A 1 223 ? -4.199 -1.858 11.148 1.00 80.62 223 MET A CA 1
ATOM 1702 C C . MET A 1 223 ? -2.781 -1.440 10.786 1.00 80.62 223 MET A C 1
ATOM 1704 O O . MET A 1 223 ? -2.584 -0.831 9.734 1.00 80.62 223 MET A O 1
ATOM 1708 N N . ASN A 1 224 ? -1.803 -1.824 11.598 1.00 88.50 224 ASN A N 1
ATOM 1709 C CA . ASN A 1 224 ? -0.390 -1.710 11.260 1.00 88.50 224 ASN A CA 1
ATOM 1710 C C . ASN A 1 224 ? 0.049 -2.826 10.290 1.00 88.50 224 ASN A C 1
ATOM 1712 O O . ASN A 1 224 ? -0.754 -3.654 9.854 1.00 88.50 224 ASN A O 1
ATOM 1716 N N . ASP A 1 225 ? 1.332 -2.870 9.933 1.00 88.50 225 ASP A N 1
ATOM 1717 C CA . ASP A 1 225 ? 1.841 -3.842 8.954 1.00 88.50 225 ASP A CA 1
ATOM 1718 C C . ASP A 1 225 ? 2.105 -5.234 9.555 1.00 88.50 225 ASP A C 1
ATOM 1720 O O . ASP A 1 225 ? 2.559 -6.134 8.858 1.00 88.50 225 ASP A O 1
ATOM 1724 N N . SER A 1 226 ? 1.810 -5.430 10.843 1.00 84.94 226 SER A N 1
ATOM 1725 C CA . SER A 1 226 ? 1.739 -6.742 11.503 1.00 84.94 226 SER A CA 1
ATOM 1726 C C . SER A 1 226 ? 0.302 -7.255 11.655 1.00 84.94 226 SER A C 1
ATOM 1728 O O . SER A 1 226 ? 0.106 -8.331 12.214 1.00 84.94 226 SER A O 1
ATOM 1730 N N . GLY A 1 227 ? -0.697 -6.507 11.174 1.00 81.25 227 GLY A N 1
ATOM 1731 C CA . GLY A 1 227 ? -2.111 -6.853 11.323 1.00 81.25 227 GLY A CA 1
ATOM 1732 C C . GLY A 1 227 ? -2.700 -6.537 12.701 1.00 81.25 227 GLY A C 1
ATOM 1733 O O . GLY A 1 227 ? -3.792 -7.012 13.007 1.00 81.25 227 GLY A O 1
ATOM 1734 N N . SER A 1 228 ? -2.009 -5.750 13.529 1.00 84.88 228 SER A N 1
ATOM 1735 C CA . SER A 1 228 ? -2.526 -5.300 14.827 1.00 84.88 228 SER A CA 1
ATOM 1736 C C . SER A 1 228 ? -3.262 -3.973 14.689 1.00 84.88 228 SER A C 1
ATOM 1738 O O . SER A 1 228 ? -2.900 -3.147 13.850 1.00 84.88 228 SER A O 1
ATOM 1740 N N . TRP A 1 229 ? -4.271 -3.749 15.528 1.00 87.00 229 TRP A N 1
ATOM 1741 C CA . TRP A 1 229 ? -5.084 -2.536 15.485 1.00 87.00 229 TRP A CA 1
ATOM 1742 C C . TRP A 1 229 ? -4.436 -1.365 16.221 1.00 87.00 229 TRP A C 1
ATOM 1744 O O . TRP A 1 229 ? -3.774 -1.537 17.243 1.00 87.00 229 TRP A O 1
ATOM 1754 N N . MET A 1 230 ? -4.674 -0.175 15.683 1.00 90.00 230 MET A N 1
ATOM 1755 C CA . MET A 1 230 ? -4.297 1.132 16.206 1.00 90.00 230 MET A CA 1
ATOM 1756 C C . MET A 1 230 ? -5.471 2.096 16.018 1.00 90.00 230 MET A C 1
ATOM 1758 O O . MET A 1 230 ? -6.337 1.868 15.166 1.00 90.00 230 MET A O 1
ATOM 1762 N N . TYR A 1 231 ? -5.486 3.185 16.781 1.00 89.00 231 TYR A N 1
ATOM 1763 C CA . TYR A 1 231 ? -6.463 4.258 16.615 1.00 89.00 231 TYR A CA 1
ATOM 1764 C C . TYR A 1 231 ? -5.760 5.612 16.554 1.00 89.00 231 TYR A C 1
ATOM 1766 O O . TYR A 1 231 ? -4.934 5.906 17.415 1.00 89.00 231 TYR A O 1
ATOM 1774 N N . TYR A 1 232 ? -6.079 6.421 15.547 1.00 86.38 232 TYR A N 1
ATOM 1775 C CA . TYR A 1 232 ? -5.488 7.738 15.329 1.00 86.38 232 TYR A CA 1
ATOM 1776 C C . TYR A 1 232 ? -6.497 8.854 15.621 1.00 86.38 232 TYR A C 1
ATOM 1778 O O . TYR A 1 232 ? -7.644 8.794 15.178 1.00 86.38 232 TYR A O 1
ATOM 1786 N N . GLU A 1 233 ? -6.061 9.867 16.373 1.00 82.81 233 GLU A N 1
ATOM 1787 C CA . GLU A 1 233 ? -6.770 11.138 16.542 1.00 82.81 233 GLU A CA 1
ATOM 1788 C C . GLU A 1 233 ? -5.815 12.293 16.237 1.00 82.81 233 GLU A C 1
ATOM 1790 O O . GLU A 1 233 ? -4.781 12.447 16.896 1.00 82.81 233 GLU A O 1
ATOM 1795 N N . ASN A 1 234 ? -6.181 13.139 15.272 1.00 80.44 234 ASN A N 1
ATOM 1796 C CA . ASN A 1 234 ? -5.392 14.305 14.861 1.00 80.44 234 ASN A CA 1
ATOM 1797 C C . ASN A 1 234 ? -3.947 13.914 14.509 1.00 80.44 234 ASN A C 1
ATOM 1799 O O . ASN A 1 234 ? -2.980 14.517 14.988 1.00 80.44 234 ASN A O 1
ATOM 1803 N N . GLY A 1 235 ? -3.804 12.835 13.744 1.00 81.44 235 GLY A N 1
ATOM 1804 C CA . GLY A 1 235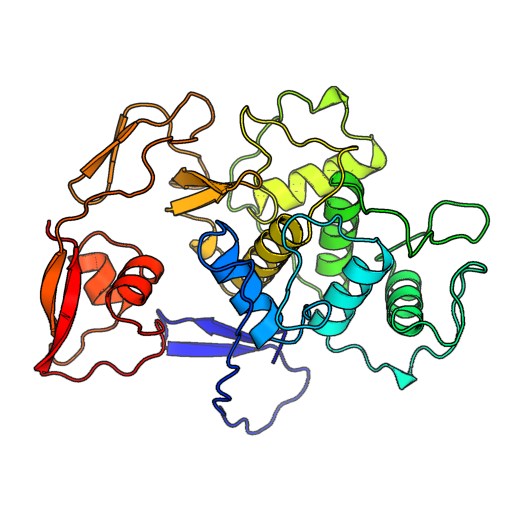 ? -2.528 12.326 13.274 1.00 81.44 235 GLY A CA 1
ATOM 1805 C C . GLY A 1 235 ? -1.696 11.585 14.316 1.00 81.44 235 GLY A C 1
ATOM 1806 O O . GLY A 1 235 ? -0.568 11.190 14.018 1.00 81.44 235 GLY A O 1
ATOM 1807 N N . LYS A 1 236 ? -2.193 11.393 15.542 1.00 89.69 236 LYS A N 1
ATOM 1808 C CA . LYS A 1 236 ? -1.452 10.729 16.623 1.00 89.69 236 LYS A CA 1
ATOM 1809 C C . LYS A 1 236 ? -2.103 9.413 17.002 1.00 89.69 236 LYS A C 1
ATOM 1811 O O . LYS A 1 236 ? -3.309 9.363 17.220 1.00 89.69 236 LYS A O 1
ATOM 1816 N N . ALA A 1 237 ? -1.287 8.371 17.136 1.00 92.75 237 ALA A N 1
ATOM 1817 C CA . ALA A 1 237 ? -1.743 7.105 17.687 1.00 92.75 237 ALA A CA 1
ATOM 1818 C C . ALA A 1 237 ? -2.139 7.294 19.162 1.00 92.75 237 ALA A C 1
ATOM 1820 O O . ALA A 1 237 ? -1.376 7.852 19.955 1.00 92.75 237 ALA A O 1
ATOM 1821 N N . VAL A 1 238 ? -3.339 6.847 19.521 1.00 93.25 238 VAL A N 1
ATOM 1822 C CA . VAL A 1 238 ? -3.843 6.859 20.895 1.00 93.25 238 VAL A CA 1
ATOM 1823 C C . VAL A 1 238 ? -3.099 5.811 21.714 1.00 93.25 238 VAL A C 1
ATOM 1825 O O . VAL A 1 238 ? -2.967 4.671 21.284 1.00 93.25 238 VAL A O 1
ATOM 1828 N N . THR A 1 239 ? -2.641 6.192 22.906 1.00 94.94 239 THR A N 1
ATOM 1829 C CA . THR A 1 239 ? -1.963 5.314 23.870 1.00 94.94 239 THR A CA 1
ATOM 1830 C C . THR A 1 239 ? -2.737 5.267 25.189 1.00 94.94 239 THR A C 1
ATOM 1832 O O . THR A 1 239 ? -3.542 6.154 25.487 1.00 94.94 239 THR A O 1
ATOM 1835 N N . GLY A 1 240 ? -2.509 4.230 25.999 1.00 94.81 240 GLY A N 1
ATOM 1836 C CA . GLY A 1 240 ? -3.214 4.053 27.268 1.00 94.81 240 GLY A CA 1
ATOM 1837 C C . GLY A 1 240 ? -4.681 3.666 27.072 1.00 94.81 240 GLY A C 1
ATOM 1838 O O . GLY A 1 240 ? -5.032 2.973 26.122 1.00 94.81 240 GLY A O 1
ATOM 1839 N N . THR A 1 241 ? -5.551 4.079 27.992 1.00 92.56 241 THR A N 1
ATOM 1840 C CA . THR A 1 241 ? -6.968 3.689 27.976 1.00 92.56 241 THR A CA 1
ATOM 1841 C C . THR A 1 241 ? -7.839 4.780 27.360 1.00 92.56 241 THR A C 1
ATOM 1843 O O . THR A 1 241 ? -7.774 5.937 27.777 1.00 92.56 241 THR A O 1
ATOM 1846 N N . LYS A 1 242 ? -8.707 4.414 26.410 1.00 88.56 242 LYS A N 1
ATOM 1847 C CA . LYS A 1 242 ? -9.618 5.346 25.726 1.00 88.56 242 LYS A CA 1
ATOM 1848 C C . LYS A 1 242 ? -10.995 4.719 25.515 1.00 88.56 242 LYS A C 1
ATOM 1850 O O . LYS A 1 242 ? -11.101 3.573 25.089 1.00 88.56 242 LYS A O 1
ATOM 1855 N N . ASN A 1 243 ? -12.054 5.492 25.761 1.00 82.44 243 ASN A N 1
ATOM 1856 C CA . ASN A 1 243 ? -13.404 5.129 25.329 1.00 82.44 243 ASN A CA 1
ATOM 1857 C C . ASN A 1 243 ? -13.624 5.576 23.875 1.00 82.44 243 ASN A C 1
ATOM 1859 O O . ASN A 1 243 ? -13.476 6.759 23.563 1.00 82.44 243 ASN A O 1
ATOM 1863 N N . ILE A 1 244 ? -13.954 4.628 22.996 1.00 74.81 244 ILE A N 1
ATOM 1864 C CA . ILE A 1 244 ? -14.210 4.848 21.570 1.00 74.81 244 ILE A CA 1
ATOM 1865 C C . ILE A 1 244 ? -15.569 4.228 21.240 1.00 74.81 244 ILE A C 1
ATOM 1867 O O . ILE A 1 244 ? -15.710 3.008 21.136 1.00 74.81 244 ILE A O 1
ATOM 1871 N N . GLY A 1 245 ? -16.585 5.080 21.078 1.00 65.69 245 GLY A N 1
ATOM 1872 C CA . GLY A 1 245 ? -17.951 4.643 20.779 1.00 65.69 245 GLY A CA 1
ATOM 1873 C C . GLY A 1 245 ? -18.522 3.715 21.855 1.00 65.69 245 GLY A C 1
ATOM 1874 O O . GLY A 1 245 ? -18.931 2.603 21.539 1.00 65.69 245 GLY A O 1
ATOM 1875 N N . GLY A 1 246 ? -18.457 4.130 23.125 1.00 65.75 246 GLY A N 1
ATOM 1876 C CA . GLY A 1 246 ? -19.044 3.413 24.265 1.00 65.75 246 GLY A CA 1
ATOM 1877 C C . GLY A 1 246 ? -18.182 2.272 24.813 1.00 65.75 246 GLY A C 1
ATOM 1878 O O . GLY A 1 246 ? -18.330 1.893 25.971 1.00 65.75 246 GLY A O 1
ATOM 1879 N N . THR A 1 247 ? -17.218 1.774 24.035 1.00 69.25 247 THR A N 1
ATOM 1880 C CA . THR A 1 247 ? -16.312 0.691 24.443 1.00 69.25 247 THR A CA 1
ATOM 1881 C C . THR A 1 247 ? -14.961 1.244 24.883 1.00 69.25 247 THR A C 1
ATOM 1883 O O . THR A 1 247 ? -14.388 2.105 24.215 1.00 69.25 247 THR A O 1
ATOM 1886 N N . THR A 1 248 ? -14.441 0.745 26.001 1.00 83.06 248 THR A N 1
ATOM 1887 C CA . THR A 1 248 ? -13.105 1.092 26.496 1.00 83.06 248 THR A CA 1
ATOM 1888 C C . THR A 1 248 ? -12.064 0.149 25.902 1.00 83.06 248 THR A C 1
ATOM 1890 O O . THR A 1 248 ? -12.196 -1.063 26.034 1.00 83.06 248 THR A O 1
ATOM 1893 N N . TYR A 1 249 ? -11.030 0.721 25.291 1.00 85.31 249 TYR A N 1
ATOM 1894 C CA . TYR A 1 249 ? -9.896 0.019 24.691 1.00 85.31 249 TYR A CA 1
ATOM 1895 C C . TYR A 1 249 ? -8.606 0.381 25.416 1.00 85.31 249 TYR A C 1
ATOM 1897 O O . TYR A 1 249 ? -8.448 1.526 25.862 1.00 85.31 249 TYR A O 1
ATOM 1905 N N . THR A 1 250 ? -7.672 -0.566 25.487 1.00 91.19 250 THR A N 1
ATOM 1906 C CA . THR A 1 250 ? -6.321 -0.319 25.994 1.00 91.19 250 THR A CA 1
ATOM 1907 C C . THR A 1 250 ? -5.300 -0.442 24.870 1.00 91.19 250 THR A C 1
ATOM 1909 O O . THR A 1 250 ? -5.221 -1.450 24.169 1.00 91.19 250 THR A O 1
ATOM 1912 N N . PHE A 1 251 ? -4.495 0.601 24.721 1.00 94.06 251 PHE A N 1
ATOM 1913 C CA . PHE A 1 251 ? -3.419 0.712 23.751 1.00 94.06 251 PHE A CA 1
ATOM 1914 C C . PHE A 1 251 ? -2.073 0.739 24.476 1.00 94.06 251 PHE A C 1
ATOM 1916 O O . PHE A 1 251 ? -1.930 1.362 25.533 1.00 94.06 251 PHE A O 1
ATOM 1923 N N . ASP A 1 252 ? -1.076 0.076 23.902 1.00 94.25 252 ASP A N 1
ATOM 1924 C CA . ASP A 1 252 ? 0.290 0.106 24.407 1.00 94.25 252 ASP A CA 1
ATOM 1925 C C . ASP A 1 252 ? 0.960 1.475 24.173 1.00 94.25 252 ASP A C 1
ATOM 1927 O O . ASP A 1 252 ? 0.368 2.426 23.653 1.00 94.25 252 ASP A O 1
ATOM 1931 N N . GLN A 1 253 ? 2.228 1.588 24.572 1.00 93.75 253 GLN A N 1
ATOM 1932 C CA . GLN A 1 253 ? 3.019 2.814 24.412 1.00 93.75 253 GLN A CA 1
ATOM 1933 C C . GLN A 1 253 ? 3.242 3.237 22.947 1.00 93.75 253 GLN A C 1
ATOM 1935 O O . GLN A 1 253 ? 3.639 4.373 22.696 1.00 93.75 253 GLN A O 1
ATOM 1940 N N . TYR A 1 254 ? 3.003 2.340 21.989 1.00 92.62 254 TYR A N 1
ATOM 1941 C CA . TYR A 1 254 ? 3.117 2.579 20.552 1.00 92.62 254 TYR A CA 1
ATOM 1942 C C . TYR A 1 254 ? 1.748 2.715 19.874 1.00 92.62 254 TYR A C 1
ATOM 1944 O O . TYR A 1 254 ? 1.681 2.857 18.655 1.00 92.62 254 TYR A O 1
ATOM 1952 N N . GLY A 1 255 ? 0.664 2.682 20.651 1.00 91.88 255 GLY A N 1
ATOM 1953 C CA . GLY A 1 255 ? -0.705 2.802 20.174 1.00 91.88 255 GLY A CA 1
ATOM 1954 C C . GLY A 1 255 ? -1.274 1.526 19.562 1.00 91.88 255 GLY A C 1
ATOM 1955 O O . GLY A 1 255 ? -2.272 1.585 18.846 1.00 91.88 255 GLY A O 1
ATOM 1956 N N . VAL A 1 256 ? -0.650 0.374 19.815 1.00 92.19 256 VAL A N 1
ATOM 1957 C CA . VAL A 1 256 ? -1.153 -0.936 19.391 1.00 92.19 256 VAL A CA 1
ATOM 1958 C C . VAL A 1 256 ? -2.085 -1.489 20.459 1.00 92.19 256 VAL A C 1
ATOM 1960 O O . VAL A 1 256 ? -1.779 -1.448 21.648 1.00 92.19 256 VAL A O 1
ATOM 1963 N N . THR A 1 257 ? -3.212 -2.056 20.042 1.00 88.12 257 THR A N 1
ATOM 1964 C CA . THR A 1 257 ? -4.128 -2.756 20.942 1.00 88.12 257 THR A CA 1
ATOM 1965 C C . THR A 1 257 ? -4.257 -4.237 20.584 1.00 88.12 257 THR A C 1
ATOM 1967 O O . THR A 1 257 ? -4.345 -4.619 19.413 1.00 88.12 257 THR A O 1
ATOM 1970 N N . ALA A 1 258 ? -4.245 -5.086 21.617 1.00 80.50 258 ALA A N 1
ATOM 1971 C CA . ALA A 1 258 ? -4.626 -6.496 21.516 1.00 80.50 258 ALA A CA 1
ATOM 1972 C C . ALA A 1 258 ? -6.153 -6.670 21.546 1.00 80.50 258 ALA A C 1
ATOM 1974 O O . ALA A 1 258 ? -6.670 -7.720 21.140 1.00 80.50 258 ALA A O 1
ATOM 1975 N N . ASP A 1 259 ? -6.864 -5.626 21.982 1.00 70.62 259 ASP A N 1
ATOM 1976 C CA . ASP A 1 259 ? -8.295 -5.495 21.804 1.00 70.62 259 ASP A CA 1
ATOM 1977 C C . ASP A 1 259 ? -8.521 -5.269 20.312 1.00 70.62 259 ASP A C 1
ATOM 1979 O O . ASP A 1 259 ? -8.621 -4.154 19.803 1.00 70.62 259 ASP A O 1
ATOM 1983 N N . VAL A 1 260 ? -8.613 -6.373 19.572 1.00 59.69 260 VAL A N 1
ATOM 1984 C CA . VAL A 1 260 ? -9.384 -6.351 18.333 1.00 59.69 260 VAL A CA 1
ATOM 1985 C C . VAL A 1 260 ? -10.706 -5.694 18.714 1.00 59.69 260 VAL A C 1
ATOM 1987 O O . VAL A 1 260 ? -11.261 -6.135 19.721 1.00 59.69 260 VAL A O 1
ATOM 1990 N N . PRO A 1 261 ? -11.209 -4.690 17.979 1.00 61.53 261 PRO A N 1
ATOM 1991 C CA . PRO A 1 261 ? -12.559 -4.184 18.177 1.00 61.53 261 PRO A CA 1
ATOM 1992 C C . PRO A 1 261 ? -13.544 -5.366 18.244 1.00 61.53 261 PRO A C 1
ATOM 1994 O O . PRO A 1 261 ? -13.931 -5.936 17.226 1.00 61.53 261 PRO A O 1
ATOM 1997 N N . LYS A 1 262 ? -13.839 -5.829 19.465 1.00 44.22 262 LYS A N 1
ATOM 1998 C CA . LYS A 1 262 ? -14.503 -7.097 19.790 1.00 44.22 262 LYS A CA 1
ATOM 1999 C C . LYS A 1 262 ? -15.673 -6.757 20.683 1.00 44.22 262 LYS A C 1
ATOM 2001 O O . LYS A 1 262 ? -15.530 -6.039 21.665 1.00 44.22 262 LYS A O 1
ATOM 2006 N N . ASN A 1 263 ? -16.817 -7.333 20.341 1.00 46.28 263 ASN A N 1
ATOM 2007 C CA . ASN A 1 263 ? -18.081 -7.189 21.052 1.00 46.28 263 ASN A CA 1
ATOM 2008 C C . ASN A 1 263 ? -18.559 -5.746 21.182 1.00 46.28 263 ASN A C 1
ATOM 2010 O O . ASN A 1 263 ? -19.042 -5.332 22.235 1.00 46.28 263 ASN A O 1
ATOM 2014 N N . ARG A 1 264 ? -18.587 -5.026 20.060 1.00 55.34 264 ARG A N 1
ATOM 2015 C CA . ARG A 1 264 ? -19.734 -4.142 19.895 1.00 55.34 264 ARG A CA 1
ATOM 2016 C C . ARG A 1 264 ? -20.975 -5.014 19.945 1.00 55.34 264 ARG A C 1
ATOM 2018 O O . ARG A 1 264 ? -21.108 -5.955 19.167 1.00 55.34 264 ARG A O 1
ATOM 2025 N N . LYS A 1 265 ? -21.844 -4.772 20.922 1.00 53.75 265 LYS A N 1
ATOM 2026 C CA . LYS A 1 265 ? -23.205 -5.280 20.811 1.00 53.75 265 LYS A CA 1
ATOM 2027 C C . LYS A 1 265 ? -23.815 -4.612 19.591 1.00 53.75 265 LYS A C 1
ATOM 2029 O O . LYS A 1 265 ? -23.473 -3.471 19.283 1.00 53.75 265 LYS A O 1
ATOM 2034 N N . TYR A 1 266 ? -24.634 -5.344 18.854 1.00 61.81 266 TYR A N 1
ATOM 2035 C CA . TYR A 1 266 ? -25.168 -4.853 17.597 1.00 61.81 266 TYR A CA 1
ATOM 2036 C C . TYR A 1 266 ? -26.683 -4.865 17.659 1.00 61.81 266 TYR A C 1
ATOM 2038 O O . TYR A 1 266 ? -27.293 -5.932 17.719 1.00 61.81 266 TYR A O 1
ATOM 2046 N N . GLY A 1 267 ? -27.257 -3.672 17.615 1.00 70.88 267 GLY A N 1
ATOM 2047 C CA . GLY A 1 267 ? -28.682 -3.465 17.470 1.00 70.88 267 GLY A CA 1
ATOM 2048 C C . GLY A 1 267 ? -29.044 -3.338 15.998 1.00 70.88 267 GLY A C 1
ATOM 2049 O O . GLY A 1 267 ? -28.224 -3.531 15.094 1.00 70.88 267 GLY A O 1
ATOM 2050 N N . THR A 1 268 ? -30.289 -2.961 15.75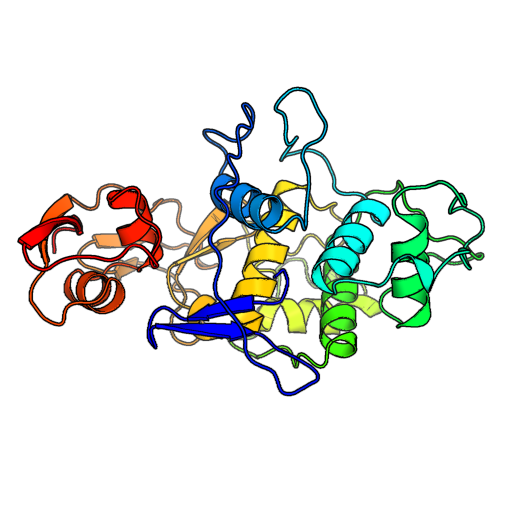4 1.00 84.19 268 THR A N 1
ATOM 2051 C CA . THR A 1 268 ? -30.771 -2.637 14.415 1.00 84.19 268 THR A CA 1
ATOM 2052 C C . THR A 1 268 ? -31.179 -1.176 14.336 1.00 84.19 268 THR A C 1
ATOM 2054 O O . THR A 1 268 ? -31.848 -0.667 15.233 1.00 84.19 268 THR A O 1
ATOM 2057 N N . TYR A 1 269 ? -30.833 -0.516 13.239 1.00 87.50 269 TYR A N 1
ATOM 2058 C CA . TYR A 1 269 ? -31.292 0.818 12.892 1.00 87.50 269 TYR A CA 1
ATOM 2059 C C . TYR A 1 269 ? -32.155 0.746 11.638 1.00 87.50 269 TYR A C 1
ATOM 2061 O O . TYR A 1 269 ? -31.743 0.171 10.632 1.00 87.50 269 TYR A O 1
ATOM 2069 N N . THR A 1 270 ? -33.348 1.336 11.695 1.00 93.00 270 THR A N 1
ATOM 2070 C CA . THR A 1 270 ? -34.196 1.491 10.509 1.00 93.00 270 THR A CA 1
ATOM 2071 C C . THR A 1 270 ? -33.838 2.799 9.824 1.00 93.00 270 THR A C 1
ATOM 2073 O O . THR A 1 270 ? -34.024 3.874 10.399 1.00 93.00 270 THR A O 1
ATOM 2076 N N . VAL A 1 271 ? -33.337 2.698 8.599 1.00 85.69 271 VAL A N 1
ATOM 2077 C CA . 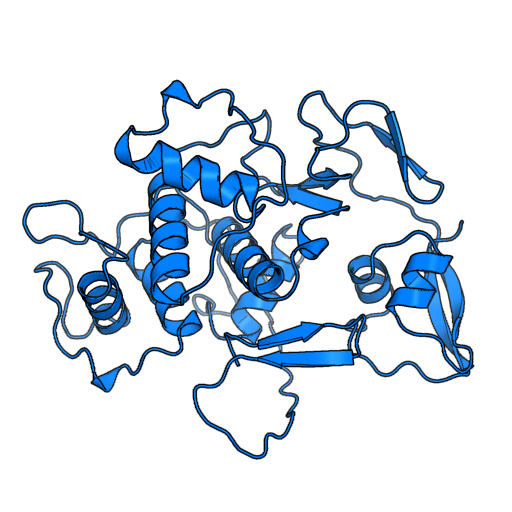VAL A 1 271 ? -32.918 3.823 7.762 1.00 85.69 271 VAL A CA 1
ATOM 2078 C C . VAL A 1 271 ? -34.078 4.807 7.595 1.00 85.69 271 VAL A C 1
ATOM 2080 O O . VAL A 1 271 ? -35.197 4.418 7.261 1.00 85.69 271 VAL A O 1
ATOM 2083 N N . GLN A 1 272 ? -33.819 6.091 7.830 1.00 81.31 272 GLN A N 1
ATOM 2084 C CA . GLN A 1 272 ? -34.776 7.186 7.681 1.00 81.31 272 GLN A CA 1
ATOM 2085 C C . GLN A 1 272 ? -34.529 7.956 6.378 1.00 81.31 272 GLN A C 1
ATOM 2087 O O . GLN A 1 272 ? -33.445 7.919 5.790 1.00 81.31 272 GLN A O 1
ATOM 2092 N N . LYS A 1 273 ? -35.541 8.699 5.913 1.00 71.06 273 LYS A N 1
ATOM 2093 C CA . LYS A 1 273 ? -35.400 9.587 4.750 1.00 71.06 273 LYS A CA 1
ATOM 2094 C C . LYS A 1 273 ? -34.302 10.625 5.018 1.00 71.06 273 LYS A C 1
ATOM 2096 O O . LYS A 1 273 ? -34.435 11.433 5.930 1.00 71.06 273 LYS A O 1
ATOM 2101 N N . GLY A 1 274 ? -33.250 10.609 4.197 1.00 56.81 274 GLY A N 1
ATOM 2102 C CA . GLY A 1 274 ? -32.095 11.505 4.324 1.00 56.81 274 GLY A CA 1
ATOM 2103 C C . GLY A 1 274 ? -30.892 10.915 5.069 1.00 56.81 274 GLY A C 1
ATOM 2104 O O . GLY A 1 274 ? -29.879 11.600 5.183 1.00 56.81 274 GLY A O 1
ATOM 2105 N N . ASP A 1 275 ? -30.959 9.667 5.550 1.00 68.31 275 ASP A N 1
ATOM 2106 C CA . ASP A 1 275 ? -29.785 8.995 6.110 1.00 68.31 275 ASP A CA 1
ATOM 2107 C C . ASP A 1 275 ? -28.775 8.579 5.032 1.00 68.31 275 ASP A C 1
ATOM 2109 O O . ASP A 1 275 ? -29.126 8.181 3.921 1.00 68.31 275 ASP A O 1
ATOM 2113 N N . SER A 1 276 ? -27.498 8.615 5.409 1.00 59.94 276 SER A N 1
ATOM 2114 C CA . SER A 1 276 ? -26.388 8.023 4.666 1.00 59.94 276 SER A CA 1
ATOM 2115 C C . SER A 1 276 ? -25.666 6.997 5.541 1.00 59.94 276 SER A C 1
ATOM 2117 O O . SER A 1 276 ? -25.723 7.075 6.769 1.00 59.94 276 SER A O 1
ATOM 2119 N N . PHE A 1 277 ? -24.939 6.055 4.928 1.00 59.88 277 PHE A N 1
ATOM 2120 C CA . PHE A 1 277 ? -24.082 5.103 5.652 1.00 59.88 277 PHE A CA 1
ATOM 2121 C C . PHE A 1 277 ? -23.134 5.824 6.628 1.00 59.88 277 PHE A C 1
ATOM 2123 O O . PHE A 1 277 ? -22.918 5.363 7.744 1.00 59.88 277 PHE A O 1
ATOM 2130 N N . TRP A 1 278 ? -22.621 6.996 6.239 1.00 58.28 278 TRP A N 1
ATOM 2131 C CA . TRP A 1 278 ? -21.814 7.842 7.116 1.00 58.28 278 TRP A CA 1
ATOM 2132 C C . TRP A 1 278 ? -22.615 8.408 8.291 1.00 58.28 278 TRP A C 1
ATOM 2134 O O . TRP A 1 278 ? -22.171 8.294 9.427 1.00 58.28 278 TRP A O 1
ATOM 2144 N N . LEU A 1 279 ? -23.800 8.983 8.047 1.00 58.34 279 LEU A N 1
ATOM 2145 C CA . LEU A 1 279 ? -24.610 9.589 9.107 1.00 58.34 279 LEU A CA 1
ATOM 2146 C C . LEU A 1 279 ? -25.053 8.545 10.138 1.00 58.34 279 LEU A C 1
ATOM 2148 O O . LEU A 1 279 ? -25.064 8.824 11.334 1.00 58.34 279 LEU A O 1
ATOM 2152 N N . ILE A 1 280 ? -25.373 7.334 9.681 1.00 72.88 280 ILE A N 1
ATOM 2153 C CA . ILE A 1 280 ? -25.695 6.197 10.547 1.00 72.88 280 ILE A CA 1
ATOM 2154 C C . ILE A 1 280 ? -24.448 5.769 11.323 1.00 72.88 280 ILE A C 1
ATOM 2156 O O . ILE A 1 280 ? -24.515 5.629 12.542 1.00 72.88 280 ILE A O 1
ATOM 2160 N N . ALA A 1 281 ? -23.298 5.636 10.658 1.00 61.75 281 ALA A N 1
ATOM 2161 C CA . ALA A 1 281 ? -22.061 5.256 11.328 1.00 61.75 281 ALA A CA 1
ATOM 2162 C C . ALA A 1 281 ? -21.658 6.273 12.412 1.00 61.75 281 ALA A C 1
ATOM 2164 O O . ALA A 1 281 ? -21.397 5.904 13.554 1.00 61.75 281 ALA A O 1
ATOM 2165 N N . TYR A 1 282 ? -21.744 7.565 12.093 1.00 59.06 282 TYR A N 1
ATOM 2166 C CA . TYR A 1 282 ? -21.514 8.672 13.017 1.00 59.06 282 TYR A CA 1
ATOM 2167 C C . TYR A 1 282 ? -22.490 8.660 14.206 1.00 59.06 282 TYR A C 1
ATOM 2169 O O . TYR A 1 282 ? -22.057 8.697 15.358 1.00 59.06 282 TYR A O 1
ATOM 2177 N N . LYS A 1 283 ? -23.805 8.533 13.958 1.00 69.25 283 LYS A N 1
ATOM 2178 C CA . LYS A 1 283 ? -24.841 8.452 15.013 1.00 69.25 283 LYS A CA 1
ATOM 2179 C C . LYS A 1 283 ? -24.611 7.285 15.980 1.00 69.25 283 LYS A C 1
ATOM 2181 O O . LYS A 1 283 ? -24.962 7.399 17.158 1.00 69.25 283 LYS A O 1
ATOM 2186 N N . HIS A 1 284 ? -24.037 6.191 15.482 1.00 68.94 284 HIS A N 1
ATOM 2187 C CA . HIS A 1 284 ? -23.774 4.952 16.216 1.00 68.94 284 HIS A CA 1
ATOM 2188 C C . HIS A 1 284 ? -22.304 4.788 16.632 1.00 68.94 284 HIS A C 1
ATOM 2190 O O . HIS A 1 284 ? -21.894 3.710 17.054 1.00 68.94 284 HIS A O 1
ATOM 2196 N N . GLY A 1 285 ? -21.506 5.860 16.544 1.00 59.25 285 GLY A N 1
ATOM 2197 C CA . GLY A 1 285 ? -20.130 5.889 17.037 1.00 59.25 285 GLY A CA 1
ATOM 2198 C C . GLY A 1 285 ? -19.195 4.895 16.347 1.00 59.25 285 GLY A C 1
ATOM 2199 O O . GLY A 1 285 ? -18.215 4.471 16.956 1.00 59.25 285 GLY A O 1
ATOM 2200 N N . CYS A 1 286 ? -19.485 4.494 15.109 1.00 56.97 286 CYS A N 1
ATOM 2201 C CA . CYS A 1 286 ? -18.727 3.506 14.351 1.00 56.97 286 CYS A CA 1
ATOM 2202 C C . CYS A 1 286 ? -18.067 4.074 13.103 1.00 56.97 286 CYS A C 1
ATOM 2204 O O . CYS A 1 286 ? -18.423 5.142 12.609 1.00 56.97 286 CYS A O 1
ATOM 2206 N N . THR A 1 287 ? -17.071 3.353 12.586 1.00 58.66 287 THR A N 1
ATOM 2207 C CA . THR A 1 287 ? -16.526 3.686 11.268 1.00 58.66 287 THR A CA 1
ATOM 2208 C C . THR A 1 287 ? -17.488 3.191 10.196 1.00 58.66 287 THR A C 1
ATOM 2210 O O . THR A 1 287 ? -18.165 2.176 10.368 1.00 58.66 287 THR A O 1
ATOM 2213 N N . MET A 1 288 ? -17.511 3.861 9.047 1.00 58.88 288 MET A N 1
ATOM 2214 C CA . MET A 1 288 ? -18.271 3.375 7.895 1.00 58.88 288 MET A CA 1
ATOM 2215 C C . MET A 1 288 ? -17.885 1.948 7.515 1.00 58.88 288 MET A C 1
ATOM 2217 O O . MET A 1 288 ? -18.762 1.125 7.291 1.00 58.88 288 MET A O 1
ATOM 2221 N N . LYS A 1 289 ? -16.582 1.642 7.542 1.00 52.75 289 LYS A N 1
ATOM 2222 C CA . LYS A 1 289 ? -16.056 0.311 7.234 1.00 52.75 289 LYS A CA 1
ATOM 2223 C C . LYS A 1 289 ? -16.646 -0.763 8.144 1.00 52.75 289 LYS A C 1
ATOM 2225 O O . LYS A 1 289 ? -16.900 -1.881 7.719 1.00 52.75 289 LYS A O 1
ATOM 2230 N N . GLU A 1 290 ? -16.877 -0.429 9.399 1.00 59.34 290 GLU A N 1
ATOM 2231 C CA . GLU A 1 290 ? -17.492 -1.359 10.324 1.00 59.34 290 GLU A CA 1
ATOM 2232 C C . GLU A 1 290 ? -18.988 -1.528 10.066 1.00 59.34 290 GLU A C 1
ATOM 2234 O O . GLU A 1 290 ? -19.483 -2.652 10.058 1.00 59.34 290 GLU A O 1
ATOM 2239 N N . LEU A 1 291 ? -19.700 -0.436 9.779 1.00 67.31 291 LEU A N 1
ATOM 2240 C CA . LEU A 1 291 ? -21.103 -0.509 9.378 1.00 67.31 291 LEU A CA 1
ATOM 2241 C C . LEU A 1 291 ? -21.282 -1.337 8.093 1.00 67.31 291 LEU A C 1
ATOM 2243 O O . LEU A 1 291 ? -22.244 -2.088 7.970 1.00 67.31 291 LEU A O 1
ATOM 2247 N N . GLU A 1 292 ? -20.342 -1.240 7.156 1.00 61.16 292 GLU A N 1
ATOM 2248 C CA . GLU A 1 292 ? -20.279 -2.048 5.933 1.00 61.16 292 GLU A CA 1
ATOM 2249 C C . GLU A 1 292 ? -20.150 -3.538 6.234 1.00 61.16 292 GLU A C 1
ATOM 2251 O O . GLU A 1 292 ? -20.972 -4.350 5.800 1.00 61.16 292 GLU A O 1
ATOM 2256 N N . MET A 1 293 ? -19.142 -3.883 7.040 1.00 51.84 293 MET A N 1
ATOM 2257 C CA . MET A 1 293 ? -18.865 -5.258 7.443 1.00 51.84 293 MET A CA 1
ATOM 2258 C C . MET A 1 293 ? -20.055 -5.898 8.164 1.00 51.84 293 MET A C 1
ATOM 2260 O O . MET A 1 293 ? -20.322 -7.080 7.974 1.00 51.84 293 MET A O 1
ATOM 2264 N N . LEU A 1 294 ? -20.789 -5.131 8.976 1.00 57.72 294 LEU A N 1
ATOM 2265 C CA . LEU A 1 294 ? -21.937 -5.641 9.732 1.00 57.72 294 LEU A CA 1
ATOM 2266 C C . LEU A 1 294 ? -23.154 -5.977 8.878 1.00 57.72 294 LEU A C 1
ATOM 2268 O O . LEU A 1 294 ? -23.997 -6.757 9.320 1.00 57.72 294 LEU A O 1
ATOM 2272 N N . ASN A 1 295 ? -23.260 -5.377 7.696 1.00 70.75 295 ASN A N 1
ATOM 2273 C CA . ASN A 1 295 ? -24.462 -5.434 6.870 1.00 70.75 295 ASN A CA 1
ATOM 2274 C C . ASN A 1 295 ? -24.262 -6.162 5.547 1.00 70.75 295 ASN A C 1
ATOM 2276 O O . ASN A 1 295 ? -25.177 -6.146 4.728 1.00 70.75 295 ASN A O 1
ATOM 2280 N N . ASP A 1 296 ? -23.079 -6.748 5.337 1.00 53.25 296 ASP A N 1
ATOM 2281 C CA . ASP A 1 296 ? -22.657 -7.306 4.047 1.00 53.25 296 ASP A CA 1
ATOM 2282 C C . ASP A 1 296 ? -22.934 -6.327 2.893 1.00 53.25 296 ASP A C 1
ATOM 2284 O O . ASP A 1 296 ? -23.443 -6.652 1.820 1.00 53.25 296 ASP A O 1
ATOM 2288 N N . LYS A 1 297 ? -22.669 -5.052 3.178 1.00 53.75 297 LYS A N 1
ATOM 2289 C CA . LYS A 1 297 ? -22.939 -3.928 2.293 1.00 53.75 297 LYS A CA 1
ATOM 2290 C C . LYS A 1 297 ? -21.655 -3.166 2.116 1.00 53.75 297 LYS A C 1
ATOM 2292 O O . LYS A 1 297 ? -20.969 -2.836 3.071 1.00 53.75 297 LYS A O 1
ATOM 2297 N N . SER A 1 298 ? -21.367 -2.800 0.880 1.00 46.88 298 SER A N 1
ATOM 2298 C CA . SER A 1 298 ? -20.419 -1.723 0.635 1.00 46.88 298 SER A CA 1
ATOM 2299 C C . SER A 1 298 ? -21.006 -0.408 1.151 1.00 46.88 298 SER A C 1
ATOM 2301 O O . SER A 1 298 ? -22.224 -0.222 1.110 1.00 46.88 298 SER A O 1
ATOM 2303 N N . ARG A 1 299 ? -20.153 0.554 1.514 1.00 46.44 299 ARG A N 1
ATOM 2304 C CA . ARG A 1 299 ? -20.538 1.951 1.813 1.00 46.44 299 ARG A CA 1
ATOM 2305 C C . ARG A 1 299 ? -21.262 2.626 0.647 1.00 46.44 299 ARG A C 1
ATOM 2307 O O . ARG A 1 299 ? -21.775 3.730 0.797 1.00 46.44 299 ARG A O 1
ATOM 2314 N N . PHE A 1 300 ? -21.243 1.980 -0.518 1.00 42.00 300 PHE A N 1
ATOM 2315 C CA . PHE A 1 300 ? -21.861 2.400 -1.772 1.00 42.00 300 PHE A CA 1
ATOM 2316 C C . PHE A 1 300 ? -23.167 1.650 -2.069 1.00 42.00 300 PHE A C 1
ATOM 2318 O O . PHE A 1 300 ? -23.759 1.849 -3.126 1.00 42.00 300 PHE A O 1
ATOM 2325 N N . SER A 1 301 ? -23.610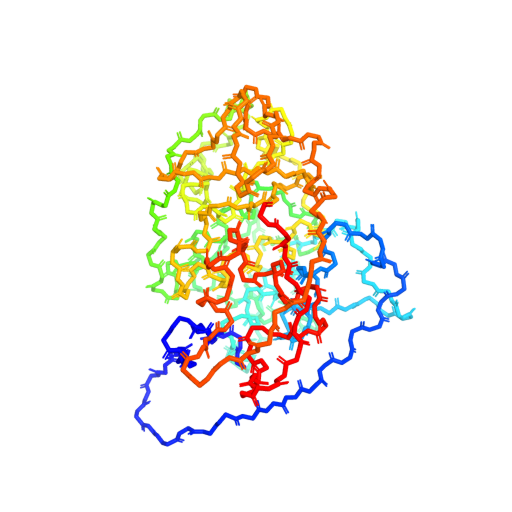 0.767 -1.172 1.00 47.22 301 SER A N 1
ATOM 2326 C CA . SER A 1 301 ? -24.933 0.154 -1.266 1.00 47.22 301 SER A CA 1
ATOM 2327 C C . SER A 1 301 ? -25.977 1.243 -1.048 1.00 47.22 301 SER A C 1
ATOM 2329 O O . SER A 1 301 ? -25.886 1.993 -0.074 1.00 47.22 301 SER A O 1
ATOM 2331 N N . LEU A 1 302 ? -26.961 1.334 -1.944 1.00 54.53 302 LEU A N 1
ATOM 2332 C CA . LEU A 1 302 ? -28.143 2.148 -1.685 1.00 54.53 302 LEU A CA 1
ATOM 2333 C C . LEU A 1 302 ? -28.818 1.611 -0.425 1.00 54.53 302 LEU A C 1
ATOM 2335 O O . LEU A 1 302 ? -29.093 0.416 -0.335 1.00 54.53 302 LEU A O 1
ATOM 2339 N N . ILE A 1 303 ? -29.034 2.513 0.530 1.00 68.25 303 ILE A N 1
ATOM 2340 C CA . ILE A 1 303 ? -29.864 2.257 1.698 1.00 68.25 303 ILE A CA 1
ATOM 2341 C C . ILE A 1 303 ? -31.190 2.970 1.509 1.00 68.25 303 ILE A C 1
ATOM 2343 O O . ILE A 1 303 ? -31.230 4.162 1.194 1.00 68.25 303 ILE A O 1
ATOM 2347 N N . HIS A 1 304 ? -32.280 2.233 1.650 1.00 75.81 304 HIS A N 1
ATOM 2348 C CA . HIS A 1 304 ? -33.616 2.761 1.417 1.00 75.81 304 HIS A CA 1
ATOM 2349 C C . HIS A 1 304 ? -34.293 3.096 2.745 1.00 75.81 304 HIS A C 1
ATOM 2351 O O . HIS A 1 304 ? -34.143 2.341 3.702 1.00 75.81 304 HIS A O 1
ATOM 2357 N N . PRO A 1 305 ? -35.068 4.191 2.843 1.00 82.06 305 PRO A N 1
ATOM 2358 C CA . PRO A 1 305 ? -35.900 4.423 4.019 1.00 82.06 305 PRO A CA 1
ATOM 2359 C C . PRO A 1 305 ? -36.763 3.190 4.328 1.00 82.06 305 PRO A C 1
ATOM 2361 O O . PRO A 1 305 ? -37.445 2.681 3.440 1.00 82.06 305 PRO A O 1
ATOM 2364 N N . GLY A 1 306 ? -36.708 2.702 5.569 1.00 79.62 306 GLY A N 1
ATOM 2365 C CA . GLY A 1 306 ? -37.342 1.450 6.002 1.00 79.62 306 GLY A CA 1
ATOM 2366 C C . GLY A 1 306 ? -36.428 0.216 5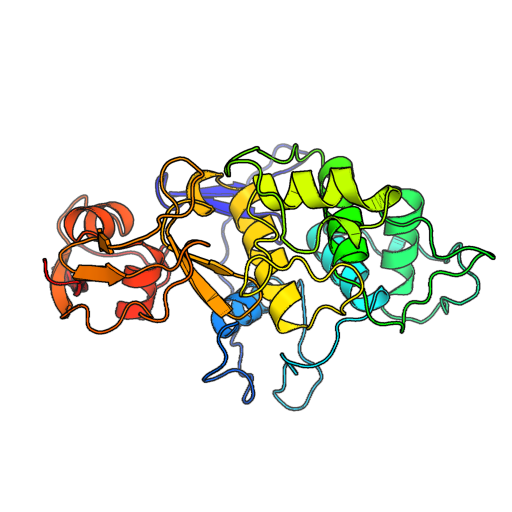.986 1.00 79.62 306 GLY A C 1
ATOM 2367 O O . GLY A 1 306 ? -36.797 -0.813 6.543 1.00 79.62 306 GLY A O 1
ATOM 2368 N N . GLU A 1 307 ? -35.233 0.302 5.402 1.00 86.00 307 GLU A N 1
ATOM 2369 C CA . GLU A 1 307 ? -34.235 -0.768 5.445 1.00 86.00 307 GLU A CA 1
ATOM 2370 C C . GLU A 1 307 ? -33.642 -0.916 6.849 1.00 86.00 307 GLU A C 1
ATOM 2372 O O . GLU A 1 307 ? -33.357 0.072 7.525 1.00 86.00 307 GLU A O 1
ATOM 2377 N N . VAL A 1 308 ? -33.450 -2.159 7.292 1.00 88.06 308 VAL A N 1
ATOM 2378 C CA . VAL A 1 308 ? -32.941 -2.466 8.631 1.00 88.06 308 VAL A CA 1
ATOM 2379 C C . VAL A 1 308 ? -31.460 -2.816 8.539 1.00 88.06 308 VAL A C 1
ATOM 2381 O O . VAL A 1 308 ? -31.096 -3.838 7.960 1.00 88.06 308 VAL A O 1
ATOM 2384 N N . LEU A 1 309 ? -30.610 -1.973 9.126 1.00 82.06 309 LEU A N 1
ATOM 2385 C CA . LEU A 1 309 ? -29.169 -2.188 9.210 1.00 82.06 309 LEU A CA 1
ATOM 2386 C C . LEU A 1 309 ? -28.769 -2.641 10.611 1.00 82.06 309 LEU A C 1
ATOM 2388 O O . LEU A 1 309 ? -29.218 -2.086 11.610 1.00 82.06 309 LEU A O 1
ATOM 2392 N N . LYS A 1 310 ? -27.858 -3.599 10.690 1.00 75.25 310 LYS A N 1
ATOM 2393 C CA . LYS A 1 310 ? -27.099 -3.937 11.886 1.00 75.25 310 LYS A CA 1
ATOM 2394 C C . LYS A 1 310 ? -26.114 -2.809 12.202 1.00 75.25 310 LYS A C 1
ATOM 2396 O O . LYS A 1 310 ? -25.250 -2.484 11.394 1.00 75.25 310 LYS A O 1
ATOM 2401 N N . VAL A 1 311 ? -26.236 -2.205 13.375 1.00 80.31 311 VAL A N 1
ATOM 2402 C CA . VAL A 1 311 ? -25.405 -1.078 13.833 1.00 80.31 311 VAL A CA 1
ATOM 2403 C C . VAL A 1 311 ? -24.809 -1.404 15.195 1.00 80.31 311 VAL A C 1
ATOM 2405 O O . VAL A 1 311 ? -25.409 -2.178 15.938 1.00 80.31 311 VAL A O 1
ATOM 2408 N N . PRO A 1 312 ? -23.677 -0.807 15.583 1.00 67.19 312 PRO A N 1
ATOM 2409 C CA . PRO A 1 312 ? -23.224 -0.870 16.967 1.00 67.19 312 PRO A CA 1
ATOM 2410 C C . PRO A 1 312 ? -24.248 -0.244 17.924 1.00 67.19 312 PRO A C 1
ATOM 2412 O O . PRO A 1 312 ? -24.814 0.820 17.652 1.00 67.19 312 PRO A O 1
ATOM 2415 N N . GLU A 1 313 ? -24.518 -0.934 19.028 1.00 66.69 313 GLU A N 1
ATOM 2416 C CA . GLU A 1 313 ? -25.203 -0.370 20.190 1.00 66.69 313 GLU A CA 1
ATOM 2417 C C . GLU A 1 313 ? -24.301 0.693 20.825 1.00 66.69 313 GLU A C 1
ATOM 2419 O O . GLU A 1 313 ? -23.073 0.574 20.791 1.00 66.69 313 GLU A O 1
ATOM 2424 N N . LYS A 1 314 ? -24.927 1.746 21.357 1.00 55.38 314 LYS A N 1
ATOM 2425 C CA . LYS A 1 314 ? -24.238 2.793 22.117 1.00 55.38 314 LYS A CA 1
ATOM 2426 C C . LYS A 1 314 ? -23.824 2.302 23.497 1.00 55.38 314 LYS A C 1
ATOM 2428 O O . LYS A 1 314 ? -24.608 1.534 24.095 1.00 55.38 314 LYS A O 1
#

Sequence (314 aa):
MPNSAYDPITQTLRFVTNHFSKFAIGYKTVTVNFTDITNHWAKDSIEFVVARGILAGIGDGKFAPNNAMTRGMFVTALGRLAEVDTKAYTKSSFSDVKADAYYMTYVEWASKNGIVNGIGGGLFAPVRSITREQMAVMIANYAKVIGFELPKVHAENTFADHAKISTWAKDAVKSVQMTGIISGKNGNIFDPQGTASRAEVSAVLKRFVELAISTDTAEGWAMNDSGSWMYYENGKAVTGTKNIGGTTYTFDQYGVTADVPKNRKYGTYTVQKGDSFWLIAYKHGCTMKELEMLNDKSRFSLIHPGEVLKVPEK